Protein AF-A0A7S4RJ26-F1 (afdb_monomer)

Structure (mmCIF, N/CA/C/O backbone):
data_AF-A0A7S4RJ26-F1
#
_entry.id   AF-A0A7S4RJ26-F1
#
loop_
_atom_site.group_PDB
_atom_site.id
_atom_site.type_symbol
_atom_site.label_atom_id
_atom_site.label_alt_id
_atom_site.label_comp_id
_atom_site.label_asym_id
_atom_site.label_entity_id
_atom_site.label_seq_id
_atom_site.pdbx_PDB_ins_code
_atom_site.Cartn_x
_atom_site.Cartn_y
_atom_site.Cartn_z
_atom_site.occupancy
_atom_site.B_iso_or_equiv
_atom_site.auth_seq_id
_atom_site.auth_comp_id
_atom_site.auth_asym_id
_atom_site.auth_atom_id
_atom_site.pdbx_PDB_model_num
ATOM 1 N N . LEU A 1 1 ? 19.416 -2.952 -48.187 1.00 35.81 1 LEU A N 1
ATOM 2 C CA . LEU A 1 1 ? 20.119 -1.923 -48.985 1.00 35.81 1 LEU A CA 1
ATOM 3 C C . LEU A 1 1 ? 19.077 -0.974 -49.555 1.00 35.81 1 LEU A C 1
ATOM 5 O O . LEU A 1 1 ? 18.119 -1.456 -50.139 1.00 35.81 1 LEU A O 1
ATOM 9 N N . LYS A 1 2 ? 19.322 0.327 -49.362 1.00 27.94 2 LYS A N 1
ATOM 10 C CA . LYS A 1 2 ? 18.548 1.515 -49.763 1.00 27.94 2 LYS A CA 1
ATOM 11 C C . LYS A 1 2 ? 17.318 1.871 -48.918 1.00 27.94 2 LYS A C 1
ATOM 13 O O . LYS A 1 2 ? 16.256 1.268 -48.996 1.00 27.94 2 LYS A O 1
ATOM 18 N N . ALA A 1 3 ? 17.581 2.874 -48.086 1.00 28.52 3 ALA A N 1
ATOM 19 C CA . ALA A 1 3 ? 16.645 3.778 -47.452 1.00 28.52 3 ALA A CA 1
ATOM 20 C C . ALA A 1 3 ? 16.003 4.696 -48.496 1.00 28.52 3 ALA A C 1
ATOM 22 O O . ALA A 1 3 ? 16.662 5.005 -49.484 1.00 28.52 3 ALA A O 1
ATOM 23 N N . ASP A 1 4 ? 14.802 5.194 -48.200 1.00 36.34 4 ASP A N 1
ATOM 24 C CA . ASP A 1 4 ? 14.424 6.540 -48.608 1.00 36.34 4 ASP A CA 1
ATOM 25 C C . ASP A 1 4 ? 13.551 7.238 -47.555 1.00 36.34 4 ASP A C 1
ATOM 27 O O . ASP A 1 4 ? 12.575 6.720 -47.013 1.00 36.34 4 ASP A O 1
ATOM 31 N N . SER A 1 5 ? 14.037 8.435 -47.268 1.00 32.22 5 SER A N 1
ATOM 32 C CA . SER A 1 5 ? 13.583 9.582 -46.497 1.00 32.22 5 SER A CA 1
ATOM 33 C C . SER A 1 5 ? 12.086 9.905 -46.583 1.00 32.22 5 SER A C 1
ATOM 35 O O . SER A 1 5 ? 11.538 10.014 -47.674 1.00 32.22 5 SER A O 1
ATOM 37 N N . PHE A 1 6 ? 11.467 10.250 -45.447 1.00 31.98 6 PHE A N 1
ATOM 38 C CA . PHE A 1 6 ? 10.261 11.085 -45.426 1.00 31.98 6 PHE A CA 1
ATOM 39 C C . PHE A 1 6 ? 10.480 12.312 -44.537 1.00 31.98 6 PHE A C 1
ATOM 41 O O . PHE A 1 6 ? 10.799 12.209 -43.353 1.00 31.98 6 PHE A O 1
ATOM 48 N N . HIS A 1 7 ? 10.360 13.480 -45.167 1.00 36.06 7 HIS A N 1
ATOM 49 C CA . HIS A 1 7 ? 10.390 14.806 -44.563 1.00 36.06 7 HIS A CA 1
ATOM 50 C C . HIS A 1 7 ? 9.075 15.137 -43.852 1.00 36.06 7 HIS A C 1
ATOM 52 O O . HIS A 1 7 ? 8.006 14.637 -44.200 1.00 36.06 7 HIS A O 1
ATOM 58 N N . GLY A 1 8 ? 9.188 16.012 -42.851 1.00 34.00 8 GLY A N 1
ATOM 59 C CA . GLY A 1 8 ? 8.082 16.498 -42.044 1.00 34.00 8 GLY A CA 1
ATOM 60 C C . GLY A 1 8 ? 7.091 17.368 -42.817 1.00 34.00 8 GLY A C 1
ATOM 61 O O . GLY A 1 8 ? 7.463 18.215 -43.625 1.00 34.00 8 GLY A O 1
ATOM 62 N N . GLY A 1 9 ? 5.818 17.183 -42.484 1.00 35.88 9 GLY A N 1
ATOM 63 C CA . GLY A 1 9 ? 4.720 18.084 -42.805 1.00 35.88 9 GLY A CA 1
ATOM 64 C C . GLY A 1 9 ? 3.883 18.291 -41.547 1.00 35.88 9 GLY A C 1
ATOM 65 O O . GLY A 1 9 ? 3.549 17.332 -40.852 1.00 35.88 9 GLY A O 1
ATOM 66 N N . GLN A 1 10 ? 3.598 19.549 -41.213 1.00 36.69 10 GLN A N 1
ATOM 67 C CA . GLN A 1 10 ? 2.748 19.909 -40.081 1.00 36.69 10 GLN A CA 1
ATOM 68 C C . GLN A 1 10 ? 1.295 19.451 -40.301 1.00 36.69 10 GLN A C 1
ATOM 70 O O . GLN A 1 10 ? 0.804 19.521 -41.428 1.00 36.69 10 GLN A O 1
ATOM 75 N N . PRO A 1 11 ? 0.560 19.046 -39.249 1.00 43.53 11 PRO A N 1
ATOM 76 C CA . PRO A 1 11 ? -0.849 18.712 -39.389 1.00 43.53 11 PRO A CA 1
ATOM 77 C C . PRO A 1 11 ? -1.718 19.977 -39.450 1.00 43.53 11 PRO A C 1
ATOM 79 O O . PRO A 1 11 ? -1.875 20.710 -38.471 1.00 43.53 11 PRO A O 1
ATOM 82 N N . VAL A 1 12 ? -2.329 20.192 -40.614 1.00 45.25 12 VAL A N 1
ATOM 83 C CA . VAL A 1 12 ? -3.456 21.107 -40.827 1.00 45.25 12 VAL A CA 1
ATOM 84 C C . VAL A 1 12 ? -4.690 20.534 -40.117 1.00 45.25 12 VAL A C 1
ATOM 86 O O . VAL A 1 12 ? -5.038 19.368 -40.294 1.00 45.25 12 VAL A O 1
ATOM 89 N N . ARG A 1 13 ? -5.357 21.346 -39.290 1.00 42.31 13 ARG A N 1
ATOM 90 C CA . ARG A 1 13 ? -6.625 20.995 -38.627 1.00 42.31 13 ARG A CA 1
ATOM 91 C C . ARG A 1 13 ? -7.764 20.922 -39.655 1.00 42.31 13 ARG A C 1
ATOM 93 O O . ARG A 1 13 ? -7.981 21.927 -40.331 1.00 42.31 13 ARG A O 1
ATOM 100 N N . PRO A 1 14 ? -8.563 19.842 -39.725 1.00 42.84 14 PRO A N 1
ATOM 101 C CA . PRO A 1 14 ? -9.819 19.882 -40.452 1.00 42.84 14 PRO A CA 1
ATOM 102 C C . PRO A 1 14 ? -10.956 20.431 -39.582 1.00 42.84 14 PRO A C 1
ATOM 104 O O . PRO A 1 14 ? -11.063 20.162 -38.383 1.00 42.84 14 PRO A O 1
ATOM 107 N N . ALA A 1 15 ? -11.790 21.231 -40.238 1.00 34.91 15 ALA A N 1
ATOM 108 C CA . ALA A 1 15 ? -12.970 21.892 -39.717 1.00 34.91 15 ALA A CA 1
ATOM 109 C C . ALA A 1 15 ? -14.060 20.903 -39.264 1.00 34.91 15 ALA A C 1
ATOM 111 O O . ALA A 1 15 ? -14.337 19.899 -39.918 1.00 34.91 15 ALA A O 1
ATOM 112 N N . CYS A 1 16 ? -14.720 21.244 -38.155 1.00 32.06 16 CYS A N 1
ATOM 113 C CA . CYS A 1 16 ? -15.968 20.627 -37.718 1.00 32.06 16 CYS A CA 1
ATOM 114 C C . CYS A 1 16 ? -17.076 20.926 -38.736 1.00 32.06 16 CYS A C 1
ATOM 116 O O . CYS A 1 16 ? -17.522 22.065 -38.850 1.00 32.06 16 CYS A O 1
ATOM 118 N N . THR A 1 17 ? -17.553 19.897 -39.432 1.00 36.09 17 THR A N 1
ATOM 119 C CA . THR A 1 17 ? -18.838 19.918 -40.136 1.00 36.09 17 THR A CA 1
ATOM 120 C C . THR A 1 17 ? -19.821 19.056 -39.352 1.00 36.09 17 THR A C 1
ATOM 122 O O . THR A 1 17 ? -19.640 17.856 -39.168 1.00 36.09 17 THR A O 1
ATOM 125 N N . SER A 1 18 ? -20.851 19.705 -38.812 1.00 36.88 18 SER A N 1
ATOM 126 C CA . SER A 1 18 ? -21.967 19.061 -38.129 1.00 36.88 18 SER A CA 1
ATOM 127 C C . SER A 1 18 ? -22.914 18.454 -39.164 1.00 36.88 18 SER A C 1
ATOM 129 O O . SER A 1 18 ? -23.603 19.187 -39.874 1.00 36.88 18 SER A O 1
ATOM 131 N N . VAL A 1 19 ? -22.984 17.127 -39.220 1.00 39.19 19 VAL A N 1
ATOM 132 C CA . VAL A 1 19 ? -24.022 16.397 -39.957 1.00 39.19 19 VAL A CA 1
ATOM 133 C C . VAL A 1 19 ? -25.048 15.882 -38.946 1.00 39.19 19 VAL A C 1
ATOM 135 O O . VAL A 1 19 ? -24.717 15.119 -38.040 1.00 39.19 19 VAL A O 1
ATOM 138 N N . ARG A 1 20 ? -26.299 16.335 -39.080 1.00 44.03 20 ARG A N 1
ATOM 139 C CA . ARG A 1 20 ? -27.473 15.754 -38.409 1.00 44.03 20 ARG A CA 1
ATOM 140 C C . ARG A 1 20 ? -27.850 14.436 -39.097 1.00 44.03 20 ARG A C 1
ATOM 142 O O . ARG A 1 20 ? -27.925 14.443 -40.324 1.00 44.03 20 ARG A O 1
ATOM 149 N N . PRO A 1 21 ? -28.228 13.378 -38.363 1.00 45.16 21 PRO A N 1
ATOM 150 C CA . PRO A 1 21 ? -29.029 12.306 -38.928 1.00 45.16 21 PRO A CA 1
ATOM 151 C C . PRO A 1 21 ? -30.507 12.453 -38.542 1.00 45.16 21 PRO A C 1
ATOM 153 O O . PRO A 1 21 ? -30.873 12.587 -37.374 1.00 45.16 21 PRO A O 1
ATOM 156 N N . SER A 1 22 ? -31.343 12.430 -39.573 1.00 36.12 22 SER A N 1
ATOM 157 C CA . SER A 1 22 ? -32.781 12.183 -39.562 1.00 36.12 22 SER A CA 1
ATOM 158 C C . SER A 1 22 ? -33.066 10.682 -39.745 1.00 36.12 22 SER A C 1
ATOM 160 O O . SER A 1 22 ? -32.312 9.988 -40.418 1.00 36.12 22 SER A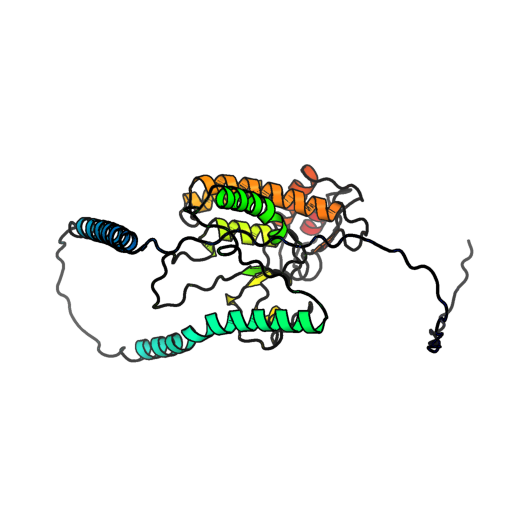 O 1
ATOM 162 N N . GLY A 1 23 ? -34.197 10.212 -39.201 1.00 32.84 23 GLY A N 1
ATOM 163 C CA . GLY A 1 23 ? -34.817 8.907 -39.504 1.00 32.84 23 GLY A CA 1
ATOM 164 C C . GLY A 1 23 ? -34.514 7.824 -38.459 1.00 32.84 23 GLY A C 1
ATOM 165 O O . GLY A 1 23 ? -33.392 7.354 -38.367 1.00 32.84 23 GLY A O 1
ATOM 166 N N . ALA A 1 24 ? -35.405 7.532 -37.507 1.00 36.19 24 ALA A N 1
ATOM 167 C CA . ALA A 1 24 ? -36.653 6.759 -37.622 1.00 36.19 24 ALA A CA 1
ATOM 168 C C . ALA A 1 24 ? -36.427 5.239 -37.757 1.00 36.19 24 ALA A C 1
ATOM 170 O O . ALA A 1 24 ? -35.950 4.766 -38.781 1.00 36.19 24 ALA A O 1
ATOM 171 N N . GLY A 1 25 ? -36.866 4.479 -36.745 1.00 31.48 25 GLY A N 1
ATOM 172 C CA . GLY A 1 25 ? -37.143 3.048 -36.886 1.00 31.48 25 GLY A CA 1
ATOM 173 C C . GLY A 1 25 ? -37.008 2.221 -35.604 1.00 31.48 25 GLY A C 1
ATOM 174 O O . GLY A 1 25 ? -35.965 2.223 -34.969 1.00 31.48 25 GLY A O 1
ATOM 175 N N . ALA A 1 26 ? -38.064 1.458 -35.308 1.00 32.97 26 ALA A N 1
ATOM 176 C CA . ALA A 1 26 ? -38.142 0.314 -34.389 1.00 32.97 26 ALA A CA 1
ATOM 177 C C . ALA A 1 26 ? -38.281 0.584 -32.874 1.00 32.97 26 ALA A C 1
ATOM 179 O O . ALA A 1 26 ? -37.334 0.611 -32.091 1.00 32.97 26 ALA A O 1
ATOM 180 N N . ARG A 1 27 ? -39.554 0.670 -32.465 1.00 32.69 27 ARG A N 1
ATOM 181 C CA . ARG A 1 27 ? -40.053 0.396 -31.113 1.00 32.69 27 ARG A CA 1
ATOM 182 C C . ARG A 1 27 ? -39.910 -1.101 -30.806 1.00 32.69 27 ARG A C 1
ATOM 184 O O . ARG A 1 27 ? -40.465 -1.913 -31.540 1.00 32.69 27 ARG A O 1
ATOM 191 N N . ALA A 1 28 ? -39.272 -1.447 -29.692 1.00 33.88 28 ALA A N 1
ATOM 192 C CA . ALA A 1 28 ? -39.448 -2.733 -29.021 1.00 33.88 28 ALA A CA 1
ATOM 193 C C . ALA A 1 28 ? -40.145 -2.476 -27.680 1.00 33.88 28 ALA A C 1
ATOM 195 O O . ALA A 1 28 ? -39.635 -1.755 -26.822 1.00 33.88 28 ALA A O 1
ATOM 196 N N . ALA A 1 29 ? -41.357 -3.008 -27.552 1.00 32.66 29 ALA A N 1
ATOM 197 C CA . ALA A 1 29 ? -42.161 -2.964 -26.346 1.00 32.66 29 ALA A CA 1
ATOM 198 C C . ALA A 1 29 ? -41.642 -3.998 -25.338 1.00 32.66 29 ALA A C 1
ATOM 200 O O . ALA A 1 29 ? -41.584 -5.184 -25.651 1.00 32.66 29 ALA A O 1
ATOM 201 N N . CYS A 1 30 ? -41.336 -3.560 -24.117 1.00 28.86 30 CYS A N 1
ATOM 202 C CA . CYS A 1 30 ? -41.228 -4.440 -22.957 1.00 28.86 30 CYS A CA 1
ATOM 203 C C . CYS A 1 30 ? -42.424 -4.164 -22.042 1.00 28.86 30 CYS A C 1
ATOM 205 O O . CYS A 1 30 ? -42.501 -3.129 -21.380 1.00 28.86 30 CYS A O 1
ATOM 207 N N . HIS A 1 31 ? -43.377 -5.093 -22.056 1.00 32.31 31 HIS A N 1
ATOM 208 C CA . HIS A 1 31 ? -44.451 -5.215 -21.077 1.00 32.31 31 HIS A CA 1
ATOM 209 C C . HIS A 1 31 ? -43.894 -5.633 -19.708 1.00 32.31 31 HIS A C 1
ATOM 211 O O . HIS A 1 31 ? -42.978 -6.449 -19.645 1.00 32.31 31 HIS A O 1
ATOM 217 N N . GLY A 1 32 ? -44.525 -5.162 -18.623 1.00 29.12 32 GLY A N 1
ATOM 218 C CA . GLY A 1 32 ? -44.522 -5.901 -17.354 1.00 29.12 32 GLY A CA 1
ATOM 219 C C . GLY A 1 32 ? -44.355 -5.102 -16.060 1.00 29.12 32 GLY A C 1
ATOM 220 O O . GLY A 1 32 ? -43.555 -5.496 -15.219 1.00 29.12 32 GLY A O 1
ATOM 221 N N . SER A 1 33 ? -45.114 -4.023 -15.850 1.00 33.53 33 SER A N 1
ATOM 222 C CA . SER A 1 33 ? -45.288 -3.444 -14.508 1.00 33.53 33 SER A CA 1
ATOM 223 C C . SER A 1 33 ? -46.300 -4.277 -13.712 1.00 33.53 33 SER A C 1
ATOM 225 O O . SER A 1 33 ? -47.482 -4.297 -14.051 1.00 33.53 33 SER A O 1
ATOM 227 N N . LEU A 1 34 ? -45.851 -4.956 -12.653 1.00 34.50 34 LEU A N 1
ATOM 228 C CA . LEU A 1 34 ? -46.725 -5.586 -11.655 1.00 34.50 34 LEU A CA 1
ATOM 229 C C . LEU A 1 34 ? -47.087 -4.577 -10.547 1.00 34.50 34 LEU A C 1
ATOM 231 O O . LEU A 1 34 ? -46.202 -3.858 -10.076 1.00 34.50 34 LEU A O 1
ATOM 235 N N . PRO A 1 35 ? -48.351 -4.523 -10.086 1.00 37.84 35 PRO A N 1
ATOM 236 C CA . PRO A 1 35 ? -48.752 -3.651 -8.989 1.00 37.84 35 PRO A CA 1
ATOM 237 C C . PRO A 1 35 ? -48.351 -4.236 -7.625 1.00 37.84 35 PRO A C 1
ATOM 239 O O . PRO A 1 35 ? -48.611 -5.400 -7.315 1.00 37.84 35 PRO A O 1
ATOM 242 N N . LEU A 1 36 ? -47.744 -3.396 -6.784 1.00 36.56 36 LEU A N 1
ATOM 243 C CA . LEU A 1 36 ? -47.447 -3.695 -5.384 1.00 36.56 36 LEU A CA 1
ATOM 244 C C . LEU A 1 36 ? -48.751 -3.788 -4.575 1.00 36.56 36 LEU A C 1
ATOM 246 O O . LEU A 1 36 ? -49.512 -2.826 -4.490 1.00 36.56 36 LEU A O 1
ATOM 250 N N . ARG A 1 37 ? -48.992 -4.948 -3.953 1.00 39.94 37 ARG A N 1
ATOM 251 C CA . ARG A 1 37 ? -50.042 -5.135 -2.940 1.00 39.94 37 ARG A CA 1
ATOM 252 C C . ARG A 1 37 ? -49.646 -4.453 -1.618 1.00 39.94 37 ARG A C 1
ATOM 254 O O . ARG A 1 37 ? -48.487 -4.567 -1.217 1.00 39.94 37 ARG A O 1
ATOM 261 N N . PRO A 1 38 ? -50.584 -3.820 -0.893 1.00 37.19 38 PRO A N 1
ATOM 262 C CA . PRO A 1 38 ? -50.330 -3.321 0.453 1.00 37.19 38 PRO A CA 1
ATOM 263 C C . PRO A 1 38 ? -50.321 -4.485 1.457 1.00 37.19 38 PRO A C 1
ATOM 265 O O . PRO A 1 38 ? -51.275 -5.257 1.542 1.00 37.19 38 PRO A O 1
ATOM 268 N N . GLY A 1 39 ? -49.220 -4.631 2.199 1.00 45.09 39 GLY A N 1
ATOM 269 C CA . GLY A 1 39 ? -49.094 -5.587 3.304 1.00 45.09 39 GLY A CA 1
ATOM 270 C C . GLY A 1 39 ? -49.738 -5.077 4.605 1.00 45.09 39 GLY A C 1
ATOM 271 O O . GLY A 1 39 ? -49.892 -3.864 4.774 1.00 45.09 39 GLY A O 1
ATOM 272 N N . PRO A 1 40 ? -50.113 -5.979 5.532 1.00 40.94 40 PRO A N 1
ATOM 273 C CA . PRO A 1 40 ? -50.907 -5.651 6.710 1.00 40.94 40 PRO A CA 1
ATOM 274 C C . PRO A 1 40 ? -50.081 -4.974 7.815 1.00 40.94 40 PRO A C 1
ATOM 276 O O . PRO A 1 40 ? -48.858 -5.102 7.895 1.00 40.94 40 PRO A O 1
ATOM 279 N N . GLY A 1 41 ? -50.791 -4.217 8.653 1.00 38.19 41 GLY A N 1
ATOM 280 C CA . GLY A 1 41 ? -50.263 -3.276 9.637 1.00 38.19 41 GLY A CA 1
ATOM 281 C C . GLY A 1 41 ? -49.303 -3.840 10.690 1.00 38.19 41 GLY A C 1
ATOM 282 O O . GLY A 1 41 ? -49.362 -4.996 11.103 1.00 38.19 41 GLY A O 1
ATOM 283 N N . ARG A 1 42 ? -48.423 -2.953 11.168 1.00 41.47 42 ARG A N 1
ATOM 284 C CA . ARG A 1 42 ? -47.536 -3.184 12.316 1.00 41.47 42 ARG A CA 1
ATOM 285 C C . ARG A 1 42 ? -48.313 -3.069 13.637 1.00 41.47 42 ARG A C 1
ATOM 287 O O . ARG A 1 42 ? -49.016 -2.072 13.814 1.00 41.47 42 ARG A O 1
ATOM 294 N N . PRO A 1 43 ? -48.105 -3.973 14.610 1.00 42.88 43 PRO A N 1
ATOM 295 C CA . PRO A 1 43 ? -48.559 -3.750 15.973 1.00 42.88 43 PRO A CA 1
ATOM 296 C C . PRO A 1 43 ? -47.700 -2.685 16.669 1.00 42.88 43 PRO A C 1
ATOM 298 O O . PRO A 1 43 ? -46.473 -2.643 16.537 1.00 42.88 43 PRO A O 1
ATOM 301 N N . ARG A 1 44 ? -48.376 -1.808 17.415 1.00 45.91 44 ARG A N 1
ATOM 302 C CA . ARG A 1 44 ? -47.779 -0.826 18.325 1.00 45.91 44 ARG A CA 1
ATOM 303 C C . ARG A 1 44 ? -47.283 -1.515 19.602 1.00 45.91 44 ARG A C 1
ATOM 305 O O . ARG A 1 44 ? -47.977 -2.359 20.149 1.00 45.91 44 ARG A O 1
ATOM 312 N N . GLY A 1 45 ? -46.149 -1.030 20.113 1.00 45.19 45 GLY A N 1
ATOM 313 C CA . GLY A 1 45 ? -45.861 -0.966 21.549 1.00 45.19 45 GLY A CA 1
ATOM 314 C C . GLY A 1 45 ? -45.220 -2.195 22.195 1.00 45.19 45 GLY A C 1
ATOM 315 O O . GLY A 1 45 ? -45.917 -3.048 22.723 1.00 45.19 45 GLY A O 1
ATOM 316 N N . VAL A 1 46 ? -43.885 -2.202 22.295 1.00 41.00 46 VAL A N 1
ATOM 317 C CA . VAL A 1 46 ? -43.198 -2.829 23.438 1.00 41.00 46 VAL A CA 1
ATOM 318 C C . VAL A 1 46 ? -42.095 -1.881 23.904 1.00 41.00 46 VAL A C 1
ATOM 320 O O . VAL A 1 46 ? -41.149 -1.586 23.169 1.00 41.00 46 VAL A O 1
ATOM 323 N N . ASP A 1 47 ? -42.264 -1.365 25.116 1.00 45.94 47 ASP A N 1
ATOM 324 C CA . ASP A 1 47 ? -41.387 -0.398 25.767 1.00 45.94 47 ASP A CA 1
ATOM 325 C C . ASP A 1 47 ? -40.024 -1.039 26.107 1.00 45.94 47 ASP A C 1
ATOM 327 O O . ASP A 1 47 ? -39.931 -2.022 26.841 1.00 45.94 47 ASP A O 1
ATOM 331 N N . ARG A 1 48 ? -38.935 -0.508 25.533 1.00 48.47 48 ARG A N 1
ATOM 332 C CA . ARG A 1 48 ? -37.561 -1.048 25.641 1.00 48.47 48 ARG A CA 1
ATOM 333 C C . ARG A 1 48 ? -36.731 -0.366 26.739 1.00 48.47 48 ARG A C 1
ATOM 335 O O . ARG A 1 48 ? -35.517 -0.210 26.593 1.00 48.47 48 ARG A O 1
ATOM 342 N N . ARG A 1 49 ? -37.350 0.062 27.842 1.00 47.59 49 ARG A N 1
ATOM 343 C CA . ARG A 1 49 ? -36.658 0.814 28.908 1.00 47.59 49 ARG A CA 1
ATOM 344 C C . ARG A 1 49 ? -35.871 0.016 29.972 1.00 47.59 49 ARG A C 1
ATOM 346 O O . ARG A 1 49 ? -34.940 0.621 30.505 1.00 47.59 49 ARG A O 1
ATOM 353 N N . PRO A 1 50 ? -36.055 -1.294 30.258 1.00 42.28 50 PRO A N 1
ATOM 354 C CA . PRO A 1 50 ? -35.308 -1.905 31.368 1.00 42.28 50 PRO A CA 1
ATOM 355 C C . PRO A 1 50 ? -33.872 -2.357 31.025 1.00 42.28 50 PRO A C 1
ATOM 357 O O . PRO A 1 50 ? -33.042 -2.493 31.921 1.00 42.28 50 PRO A O 1
ATOM 360 N N . ARG A 1 51 ? -33.504 -2.533 29.744 1.00 50.03 51 ARG A N 1
ATOM 361 C CA . ARG A 1 51 ? -32.189 -3.118 29.385 1.00 50.03 51 ARG A CA 1
ATOM 362 C C . ARG A 1 51 ? -30.997 -2.153 29.443 1.00 50.03 51 ARG A C 1
ATOM 364 O O . ARG A 1 51 ? -29.863 -2.605 29.558 1.00 50.03 51 ARG A O 1
ATOM 371 N N . ARG A 1 52 ? -31.218 -0.832 29.422 1.00 48.12 52 ARG A N 1
ATOM 372 C CA . ARG A 1 52 ? -30.121 0.157 29.522 1.00 48.12 52 ARG A CA 1
ATOM 373 C C . ARG A 1 52 ? -29.596 0.353 30.948 1.00 48.12 52 ARG A C 1
ATOM 375 O O . ARG A 1 52 ? -28.460 0.786 31.109 1.00 48.12 52 ARG A O 1
ATOM 382 N N . VAL A 1 53 ? -30.386 0.023 31.970 1.00 52.69 53 VAL A N 1
ATOM 383 C CA . VAL A 1 53 ? -2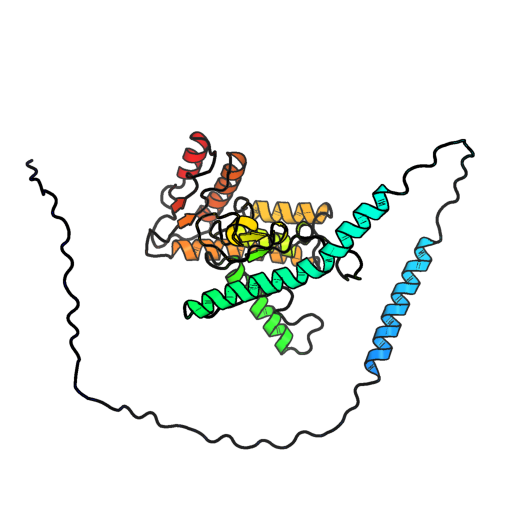9.973 0.173 33.377 1.00 52.69 53 VAL A CA 1
ATOM 384 C C . VAL A 1 53 ? -29.071 -0.987 33.817 1.00 52.69 53 VAL A C 1
ATOM 386 O O . VAL A 1 53 ? -28.108 -0.761 34.546 1.00 52.69 53 VAL A O 1
ATOM 389 N N . ALA A 1 54 ? -29.311 -2.201 33.308 1.00 46.22 54 ALA A N 1
ATOM 390 C CA . ALA A 1 54 ? -28.507 -3.386 33.623 1.00 46.22 54 ALA A CA 1
ATOM 391 C C . ALA A 1 54 ? -27.062 -3.278 33.095 1.00 46.22 54 ALA A C 1
ATOM 393 O O . ALA A 1 54 ? -26.117 -3.407 33.869 1.00 46.22 54 ALA A O 1
ATOM 394 N N . ALA A 1 55 ? -26.882 -2.903 31.822 1.00 47.56 55 ALA A N 1
ATOM 395 C CA . ALA A 1 55 ? -25.551 -2.761 31.216 1.00 47.56 55 ALA A CA 1
ATOM 396 C C . ALA A 1 55 ? -24.692 -1.661 31.878 1.00 47.56 55 ALA A C 1
ATOM 398 O O . ALA A 1 55 ? -23.466 -1.746 31.917 1.00 47.56 55 ALA A O 1
ATOM 399 N N . ARG A 1 56 ? -25.328 -0.622 32.441 1.00 52.28 56 ARG A N 1
ATOM 400 C CA . ARG A 1 56 ? -24.622 0.461 33.143 1.00 52.28 56 ARG A CA 1
ATOM 401 C C . ARG A 1 56 ? -24.139 0.038 34.536 1.00 52.28 56 ARG A C 1
ATOM 403 O O . ARG A 1 56 ? -23.121 0.551 34.991 1.00 52.28 56 ARG A O 1
ATOM 410 N N . ARG A 1 57 ? -24.836 -0.902 35.190 1.00 51.81 57 ARG A N 1
ATOM 411 C CA . ARG A 1 57 ? -24.437 -1.467 36.491 1.00 51.81 57 ARG A CA 1
ATOM 412 C C . ARG A 1 57 ? -23.273 -2.454 36.361 1.00 51.81 57 ARG A C 1
ATOM 414 O O . ARG A 1 57 ? -22.358 -2.397 37.175 1.00 51.81 57 ARG A O 1
ATOM 421 N N . GLU A 1 58 ? -23.248 -3.269 35.308 1.00 44.38 58 GLU A N 1
ATOM 422 C CA . GLU A 1 58 ? -22.122 -4.174 35.014 1.00 44.38 58 GLU A CA 1
ATOM 423 C C . GLU A 1 58 ? -20.822 -3.405 34.727 1.00 44.38 58 GLU A C 1
ATOM 425 O O . GLU A 1 58 ? -19.776 -3.697 35.306 1.00 44.38 58 GLU A O 1
ATOM 430 N N . ALA A 1 59 ? -20.892 -2.339 33.922 1.00 43.88 59 ALA A N 1
ATOM 431 C CA . ALA A 1 59 ? -19.727 -1.503 33.623 1.00 43.88 59 ALA A CA 1
ATOM 432 C C . ALA A 1 59 ? -19.164 -0.778 34.866 1.00 43.88 59 ALA A C 1
ATOM 434 O O . ALA A 1 59 ? -17.952 -0.598 34.991 1.00 43.88 59 ALA A O 1
ATOM 435 N N . GLN A 1 60 ? -20.025 -0.385 35.812 1.00 54.53 60 GLN A N 1
ATOM 436 C CA . GLN A 1 60 ? -19.598 0.238 37.071 1.00 54.53 60 GLN A CA 1
ATOM 437 C C . GLN A 1 60 ? -18.968 -0.769 38.048 1.00 54.53 60 GLN A C 1
ATOM 439 O O . GLN A 1 60 ? -18.036 -0.403 38.764 1.00 54.53 60 GLN A O 1
ATOM 444 N N . ALA A 1 61 ? -19.407 -2.032 38.043 1.00 44.75 61 ALA A N 1
ATOM 445 C CA . ALA A 1 61 ? -18.830 -3.085 38.881 1.00 44.75 61 ALA A CA 1
ATOM 446 C C . ALA A 1 61 ? -17.385 -3.433 38.470 1.00 44.75 61 ALA A C 1
ATOM 448 O O . ALA A 1 61 ? -16.502 -3.515 39.326 1.00 44.75 61 ALA A O 1
ATOM 449 N N . HIS A 1 62 ? -17.102 -3.528 37.166 1.00 46.25 62 HIS A N 1
ATOM 450 C CA . HIS A 1 62 ? -15.740 -3.776 36.672 1.00 46.25 62 HIS A CA 1
ATOM 451 C C . HIS A 1 62 ? -14.775 -2.609 36.950 1.00 46.25 62 HIS A C 1
ATOM 453 O O . HIS A 1 62 ? -13.609 -2.831 37.279 1.00 46.25 62 HIS A O 1
ATOM 459 N N . ALA A 1 63 ? -15.259 -1.362 36.908 1.00 43.38 63 ALA A N 1
ATOM 460 C CA . ALA A 1 63 ? -14.453 -0.184 37.239 1.00 43.38 63 ALA A CA 1
ATOM 461 C C . ALA A 1 63 ? -14.123 -0.064 38.744 1.00 43.38 63 ALA A C 1
ATOM 463 O O . ALA A 1 63 ? -13.130 0.571 39.107 1.00 43.38 63 ALA A O 1
ATOM 464 N N . ALA A 1 64 ? -14.940 -0.657 39.622 1.00 43.59 64 ALA A N 1
ATOM 465 C CA . ALA A 1 64 ? -14.697 -0.692 41.064 1.00 43.59 64 ALA A CA 1
ATOM 466 C C . ALA A 1 64 ? -13.687 -1.785 41.462 1.00 43.59 64 ALA A C 1
ATOM 468 O O . ALA A 1 64 ? -12.845 -1.546 42.329 1.00 43.59 64 ALA A O 1
ATOM 469 N N . ALA A 1 65 ? -13.713 -2.942 40.791 1.00 44.88 65 ALA A N 1
ATOM 470 C CA . ALA A 1 65 ? -12.764 -4.033 41.029 1.00 44.88 65 ALA A CA 1
ATOM 471 C C . ALA A 1 65 ? -11.313 -3.623 40.703 1.00 44.88 65 ALA A C 1
ATOM 473 O O . ALA A 1 65 ? -10.416 -3.833 41.516 1.00 44.88 65 ALA A O 1
ATOM 474 N N . GLY A 1 66 ? -11.094 -2.907 39.593 1.00 41.97 66 GLY A N 1
ATOM 475 C CA . GLY A 1 66 ? -9.756 -2.449 39.187 1.00 41.97 66 GLY A CA 1
ATOM 476 C C . GLY A 1 66 ? -9.112 -1.389 40.097 1.00 41.97 66 GLY A C 1
ATOM 477 O O . GLY A 1 66 ? -7.909 -1.149 39.999 1.00 41.97 66 GLY A O 1
ATOM 478 N N . ARG A 1 67 ? -9.871 -0.745 41.000 1.00 47.00 67 ARG A N 1
ATOM 479 C CA . ARG A 1 67 ? -9.309 0.218 41.971 1.00 47.00 67 ARG A CA 1
ATOM 480 C C . ARG A 1 67 ? -8.816 -0.434 43.258 1.00 47.00 67 ARG A C 1
ATOM 482 O O . ARG A 1 67 ? -7.989 0.170 43.935 1.00 47.00 67 ARG A O 1
ATOM 489 N N . ARG A 1 68 ? -9.280 -1.643 43.600 1.00 44.22 68 ARG A N 1
ATOM 490 C CA . ARG A 1 68 ? -8.836 -2.338 44.821 1.00 44.22 68 ARG A CA 1
ATOM 491 C C . ARG A 1 68 ? -7.464 -3.000 44.673 1.00 44.22 68 ARG A C 1
ATOM 493 O O . ARG A 1 68 ? -6.753 -3.093 45.664 1.00 44.22 68 ARG A O 1
ATOM 500 N N . GLU A 1 69 ? -7.038 -3.343 43.460 1.00 44.69 69 GLU A N 1
ATOM 501 C CA . GLU A 1 69 ? -5.714 -3.949 43.228 1.00 44.69 69 GLU A CA 1
ATOM 502 C C . GLU A 1 69 ? -4.546 -2.945 43.222 1.00 44.69 69 GLU A C 1
ATOM 504 O O . GLU A 1 69 ? -3.394 -3.349 43.320 1.00 44.69 69 GLU A O 1
ATOM 509 N N . ARG A 1 70 ? -4.802 -1.628 43.175 1.00 46.91 70 ARG A N 1
ATOM 510 C CA . ARG A 1 70 ? -3.738 -0.598 43.170 1.00 46.91 70 ARG A CA 1
ATOM 511 C C . ARG A 1 70 ? -3.428 0.025 44.536 1.00 46.91 70 ARG A C 1
ATOM 513 O O . ARG A 1 70 ? -2.626 0.951 44.599 1.00 46.91 70 ARG A O 1
ATOM 520 N N . ALA A 1 71 ? -4.039 -0.458 45.619 1.00 44.31 71 ALA A N 1
ATOM 521 C CA . ALA A 1 71 ? -3.861 0.107 46.962 1.00 44.31 71 ALA A CA 1
ATOM 522 C C . ALA A 1 71 ? -2.870 -0.663 47.863 1.00 44.31 71 ALA A C 1
ATOM 524 O O . ALA A 1 71 ? -2.674 -0.276 49.011 1.00 44.31 71 ALA A O 1
ATOM 525 N N . GLY A 1 72 ? -2.231 -1.731 47.372 1.00 42.59 72 GLY A N 1
ATOM 526 C CA . GLY A 1 72 ? -1.271 -2.527 48.145 1.00 42.59 72 GLY A CA 1
ATOM 527 C C . GLY A 1 72 ? 0.137 -2.446 47.567 1.00 42.59 72 GLY A C 1
ATOM 528 O O . GLY A 1 72 ? 0.511 -3.292 46.765 1.00 42.59 72 GLY A O 1
ATOM 529 N N . GLY A 1 73 ? 0.925 -1.441 47.952 1.00 37.03 73 GLY A N 1
ATOM 530 C CA . GLY A 1 73 ? 2.305 -1.335 47.476 1.00 37.03 73 GLY A CA 1
ATOM 531 C C . GLY A 1 73 ? 3.141 -0.263 48.166 1.00 37.03 73 GLY A C 1
ATOM 532 O O . GLY A 1 73 ? 3.231 0.854 47.675 1.00 37.03 73 GLY A O 1
ATOM 533 N N . GLY A 1 74 ? 3.784 -0.649 49.271 1.00 35.84 74 GLY A N 1
ATOM 534 C CA . GLY A 1 74 ? 5.163 -0.261 49.596 1.00 35.84 74 GLY A CA 1
ATOM 535 C C . GLY A 1 74 ? 5.437 1.178 50.038 1.00 35.84 74 GLY A C 1
ATOM 536 O O . GLY A 1 74 ? 5.752 2.047 49.232 1.00 35.84 74 GLY A O 1
ATOM 537 N N . ALA A 1 75 ? 5.467 1.389 51.355 1.00 42.31 75 ALA A N 1
ATOM 538 C CA . ALA A 1 75 ? 6.105 2.542 51.977 1.00 42.31 75 ALA A CA 1
ATOM 539 C C . ALA A 1 75 ? 7.640 2.441 51.865 1.00 42.31 75 ALA A C 1
ATOM 541 O O . ALA A 1 75 ? 8.243 1.547 52.455 1.00 42.31 75 ALA A O 1
ATOM 542 N N . HIS A 1 76 ? 8.282 3.393 51.180 1.00 39.00 76 HIS A N 1
ATOM 543 C CA . HIS A 1 76 ? 9.726 3.618 51.280 1.00 39.00 76 HIS A CA 1
ATOM 544 C C . HIS A 1 76 ? 10.016 5.062 51.711 1.00 39.00 76 HIS A C 1
ATOM 546 O O . HIS A 1 76 ? 9.722 6.025 51.009 1.00 39.00 76 HIS A O 1
ATOM 552 N N . ARG A 1 77 ? 10.603 5.185 52.908 1.00 44.88 77 ARG A N 1
ATOM 553 C CA . ARG A 1 77 ? 11.214 6.400 53.467 1.00 44.88 77 ARG A CA 1
ATOM 554 C C . ARG A 1 77 ? 12.460 6.803 52.670 1.00 44.88 77 ARG A C 1
ATOM 556 O O . ARG A 1 77 ? 13.307 5.945 52.441 1.00 44.88 77 ARG A O 1
ATOM 563 N N . ARG A 1 78 ? 12.593 8.104 52.387 1.00 40.34 78 ARG A N 1
ATOM 564 C CA . ARG A 1 78 ? 13.802 8.957 52.206 1.00 40.34 78 ARG A CA 1
ATOM 565 C C . ARG A 1 78 ? 13.277 10.290 51.648 1.00 40.34 78 ARG A C 1
ATOM 567 O O . ARG A 1 78 ? 12.348 10.267 50.861 1.00 40.34 78 ARG A O 1
ATOM 574 N N . GLY A 1 79 ? 13.738 11.487 51.960 1.00 35.25 79 GLY A N 1
ATOM 575 C CA . GLY A 1 79 ? 14.757 12.057 52.827 1.00 35.25 79 GLY A CA 1
ATOM 576 C C . GLY A 1 79 ? 14.628 13.571 52.586 1.00 35.25 79 GLY A C 1
ATOM 577 O O . GLY A 1 79 ? 14.353 13.987 51.462 1.00 35.25 79 GLY A O 1
ATOM 578 N N . ARG A 1 80 ? 14.713 14.390 53.637 1.00 44.47 80 ARG A N 1
ATOM 579 C CA . ARG A 1 80 ? 14.670 15.858 53.533 1.00 44.47 80 ARG A CA 1
ATOM 580 C C . ARG A 1 80 ? 15.931 16.369 52.830 1.00 44.47 80 ARG A C 1
ATOM 582 O O . ARG A 1 80 ? 17.026 15.999 53.240 1.00 44.47 80 ARG A O 1
ATOM 589 N N . GLY A 1 81 ? 15.767 17.272 51.868 1.00 34.53 81 GLY A N 1
ATOM 590 C CA . GLY A 1 81 ? 16.857 18.056 51.291 1.00 34.53 81 GLY A CA 1
ATOM 591 C C . GLY A 1 81 ? 16.339 19.258 50.498 1.00 34.53 81 GLY A C 1
ATOM 592 O O . GLY A 1 81 ? 15.719 19.069 49.461 1.00 34.53 81 GLY A O 1
ATOM 593 N N . GLY A 1 82 ? 16.545 20.446 51.075 1.00 38.66 82 GLY A N 1
ATOM 594 C CA . GLY A 1 82 ? 17.042 21.686 50.455 1.00 38.66 82 GLY A CA 1
ATOM 595 C C . GLY A 1 82 ? 16.528 22.193 49.101 1.00 38.66 82 GLY A C 1
ATOM 596 O O . GLY A 1 82 ? 16.751 21.566 48.076 1.00 38.66 82 GLY A O 1
ATOM 597 N N . ASP A 1 83 ? 16.027 23.431 49.166 1.00 36.81 83 ASP A N 1
ATOM 598 C CA . ASP A 1 83 ? 16.286 24.578 48.280 1.00 36.81 83 ASP A CA 1
ATOM 599 C C . ASP A 1 83 ? 15.750 24.670 46.841 1.00 36.81 83 ASP A C 1
ATOM 601 O O . ASP A 1 83 ? 16.041 23.873 45.957 1.00 36.81 83 ASP A O 1
ATOM 605 N N . GLY A 1 84 ? 15.128 25.832 46.590 1.00 38.88 84 GLY A N 1
ATOM 606 C CA . GLY A 1 84 ? 15.526 26.684 45.469 1.00 38.88 84 GLY A CA 1
ATOM 607 C C . GLY A 1 84 ? 14.598 26.725 44.253 1.00 38.88 84 GLY A C 1
ATOM 608 O O . GLY A 1 84 ? 14.384 25.732 43.572 1.00 38.88 84 GLY A O 1
ATOM 609 N N . GLY A 1 85 ? 14.155 27.938 43.900 1.00 35.41 85 GLY A N 1
ATOM 610 C CA . GLY A 1 85 ? 13.892 28.291 42.499 1.00 35.41 85 GLY A CA 1
ATOM 611 C C . GLY A 1 85 ? 12.427 28.428 42.088 1.00 35.41 85 GLY A C 1
ATOM 612 O O . GLY A 1 85 ? 11.870 27.578 41.399 1.00 35.41 85 GLY A O 1
ATOM 613 N N . GLY A 1 86 ? 11.817 29.567 42.420 1.00 46.84 86 GLY A N 1
ATOM 614 C CA . GLY A 1 86 ? 10.646 30.059 41.701 1.00 46.84 86 GLY A CA 1
ATOM 615 C C . GLY A 1 86 ? 11.062 30.717 40.383 1.00 46.84 86 GLY A C 1
ATOM 616 O O . GLY A 1 86 ? 11.788 31.700 40.428 1.00 46.84 86 GLY A O 1
ATOM 617 N N . ALA A 1 87 ? 10.610 30.177 39.243 1.00 49.53 87 ALA A N 1
ATOM 618 C CA . ALA A 1 87 ? 10.316 30.884 37.980 1.00 49.53 87 ALA A CA 1
ATOM 619 C C . ALA A 1 87 ? 10.160 29.891 36.805 1.00 49.53 87 ALA A C 1
ATOM 621 O O . ALA A 1 87 ? 11.078 29.697 36.015 1.00 49.53 87 ALA A O 1
ATOM 622 N N . SER A 1 88 ? 8.990 29.262 36.639 1.00 45.31 88 SER A N 1
ATOM 623 C CA . SER A 1 88 ? 8.689 28.491 35.407 1.00 45.31 88 SER A CA 1
ATOM 624 C C . SER A 1 88 ? 7.190 28.340 35.088 1.00 45.31 88 SER A C 1
ATOM 626 O O . SER A 1 88 ? 6.786 27.496 34.291 1.00 45.31 88 SER A O 1
ATOM 628 N N . GLY A 1 89 ? 6.326 29.200 35.644 1.00 41.66 89 GLY A N 1
ATOM 629 C CA . GLY A 1 89 ? 4.868 29.125 35.444 1.00 41.66 89 GLY A CA 1
ATOM 630 C C . GLY A 1 89 ? 4.335 29.657 34.099 1.00 41.66 89 GLY A C 1
ATOM 631 O O . GLY A 1 89 ? 3.139 29.521 33.827 1.00 41.66 89 GLY A O 1
ATOM 632 N N . GLY A 1 90 ? 5.184 30.277 33.267 1.00 39.66 90 GLY A N 1
ATOM 633 C CA . GLY A 1 90 ? 4.780 30.952 32.022 1.00 39.66 90 GLY A CA 1
ATOM 634 C C . GLY A 1 90 ? 4.739 30.048 30.784 1.00 39.66 90 GLY A C 1
ATOM 635 O O . GLY A 1 90 ? 3.761 30.069 30.035 1.00 39.66 90 GLY A O 1
ATOM 636 N N . ALA A 1 91 ? 5.751 29.194 30.597 1.00 41.47 91 ALA A N 1
ATOM 637 C CA . ALA A 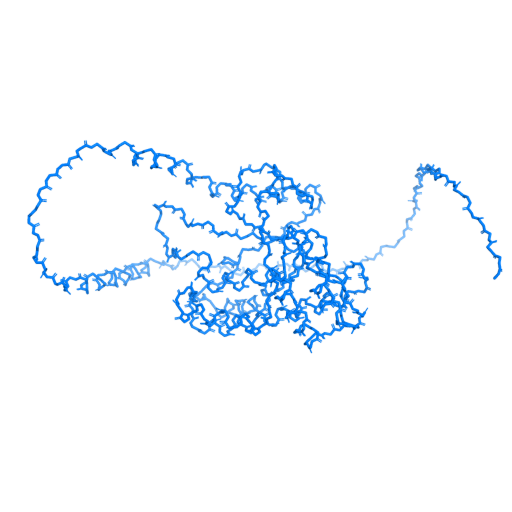1 91 ? 5.892 28.366 29.393 1.00 41.47 91 ALA A CA 1
ATOM 638 C C . ALA A 1 91 ? 4.789 27.297 29.271 1.00 41.47 91 ALA A C 1
ATOM 640 O O . ALA A 1 91 ? 4.287 27.016 28.181 1.00 41.47 91 ALA A O 1
ATOM 641 N N . HIS A 1 92 ? 4.317 26.767 30.404 1.00 42.00 92 HIS A N 1
ATOM 642 C CA . HIS A 1 92 ? 3.293 25.722 30.410 1.00 42.00 92 HIS A CA 1
ATOM 643 C C . HIS A 1 92 ? 1.904 26.225 29.973 1.00 42.00 92 HIS A C 1
ATOM 645 O O . HIS A 1 92 ? 1.118 25.465 29.403 1.00 42.00 92 HIS A O 1
ATOM 651 N N . ARG A 1 93 ? 1.600 27.518 30.182 1.00 42.66 93 ARG A N 1
ATOM 652 C CA . ARG A 1 93 ? 0.315 28.126 29.781 1.00 42.66 93 ARG A CA 1
ATOM 653 C C . ARG A 1 93 ? 0.267 28.488 28.293 1.00 42.66 93 ARG A C 1
ATOM 655 O O . ARG A 1 93 ? -0.823 28.523 27.721 1.00 42.66 93 ARG A O 1
ATOM 662 N N . GLN A 1 94 ? 1.417 28.717 27.658 1.00 44.47 94 GLN A N 1
ATOM 663 C CA . GLN A 1 94 ? 1.505 29.038 26.229 1.00 44.47 94 GLN A CA 1
ATOM 664 C C . GLN A 1 94 ? 1.340 27.785 25.349 1.00 44.47 94 GLN A C 1
ATOM 666 O O . GLN A 1 94 ? 0.559 27.826 24.396 1.00 44.47 94 GLN A O 1
ATOM 671 N N . CYS A 1 95 ? 1.923 26.639 25.735 1.00 40.06 95 CYS A N 1
ATOM 672 C CA . CYS A 1 95 ? 1.650 25.348 25.078 1.00 40.06 95 CYS A CA 1
ATOM 673 C C . CYS A 1 95 ? 0.172 24.937 25.192 1.00 40.06 95 CYS A C 1
ATOM 675 O O . CYS A 1 95 ? -0.446 24.559 24.200 1.00 40.06 95 CYS A O 1
ATOM 677 N N . ALA A 1 96 ? -0.451 25.095 26.364 1.00 39.31 96 ALA A N 1
ATOM 678 C CA . ALA A 1 96 ? -1.857 24.726 26.551 1.00 39.31 96 ALA A CA 1
ATOM 679 C C . ALA A 1 96 ? -2.829 25.547 25.671 1.00 39.31 96 ALA A C 1
ATOM 681 O O . ALA A 1 96 ? -3.824 25.013 25.176 1.00 39.31 96 ALA A O 1
ATOM 682 N N . ARG A 1 97 ? -2.534 26.834 25.421 1.00 41.72 97 ARG A N 1
ATOM 683 C CA . ARG A 1 97 ? -3.355 27.700 24.550 1.00 41.72 97 ARG A CA 1
ATOM 684 C C . ARG A 1 97 ? -3.187 27.390 23.058 1.00 41.72 97 ARG A C 1
ATOM 686 O O . ARG A 1 97 ? -4.180 27.427 22.334 1.00 41.72 97 ARG A O 1
ATOM 693 N N . ALA A 1 98 ? -1.985 27.025 22.604 1.00 41.75 98 ALA A N 1
ATOM 694 C CA . ALA A 1 98 ? -1.758 26.583 21.222 1.00 41.75 98 ALA A CA 1
ATOM 695 C C . ALA A 1 98 ? -2.461 25.242 20.914 1.00 41.75 98 ALA A C 1
ATOM 697 O O . ALA A 1 98 ? -3.020 25.065 19.830 1.00 41.75 98 ALA A O 1
ATOM 698 N N . HIS A 1 99 ? -2.523 24.332 21.893 1.00 39.97 99 HIS A N 1
ATOM 699 C CA . HIS A 1 99 ? -3.180 23.026 21.754 1.00 39.97 99 HIS A CA 1
ATOM 700 C C . HIS A 1 99 ? -4.719 23.116 21.771 1.00 39.97 99 HIS A C 1
ATOM 702 O O . HIS A 1 99 ? -5.389 22.406 21.016 1.00 39.97 99 HIS A O 1
ATOM 708 N N . ALA A 1 100 ? -5.306 24.027 22.557 1.00 41.06 100 ALA A N 1
ATOM 709 C CA . ALA A 1 100 ? -6.760 24.222 22.602 1.00 41.06 100 ALA A CA 1
ATOM 710 C C . ALA A 1 100 ? -7.348 24.738 21.267 1.00 41.06 100 ALA A C 1
ATOM 712 O O . ALA A 1 100 ? -8.465 24.371 20.901 1.00 41.06 100 ALA A O 1
ATOM 713 N N . ALA A 1 101 ? -6.581 25.515 20.492 1.00 43.25 101 ALA A N 1
ATOM 714 C CA . ALA A 1 101 ? -6.985 26.004 19.169 1.00 43.25 101 ALA A CA 1
ATOM 715 C C . ALA A 1 101 ? -6.915 24.934 18.054 1.00 43.25 101 ALA A C 1
ATOM 717 O O . ALA A 1 101 ? -7.497 25.115 16.981 1.00 43.25 101 ALA A O 1
ATOM 718 N N . HIS A 1 102 ? -6.229 23.808 18.289 1.00 45.00 102 HIS A N 1
ATOM 719 C CA . HIS A 1 102 ? -6.019 22.747 17.296 1.00 45.00 102 HIS A CA 1
ATOM 720 C C . HIS A 1 102 ? -7.159 21.705 17.267 1.00 45.00 102 HIS A C 1
ATOM 722 O O . HIS A 1 102 ? -7.400 21.060 16.245 1.00 45.00 102 HIS A O 1
ATOM 728 N N . ARG A 1 103 ? -7.923 21.566 18.361 1.00 43.31 103 ARG A N 1
ATOM 729 C CA . ARG A 1 103 ? -8.928 20.496 18.544 1.00 43.31 103 ARG A CA 1
ATOM 730 C C . ARG A 1 103 ? -10.144 20.558 17.595 1.00 43.31 103 ARG A C 1
ATOM 732 O O . ARG A 1 103 ? -10.520 19.508 17.073 1.00 43.31 103 ARG A O 1
ATOM 739 N N . PRO A 1 104 ? -10.747 21.725 17.283 1.00 46.53 104 PRO A N 1
ATOM 740 C CA . PRO A 1 104 ? -11.852 21.798 16.317 1.00 46.53 104 PRO A CA 1
ATOM 741 C C . PRO A 1 104 ? -11.409 21.630 14.853 1.00 46.53 104 PRO A C 1
ATOM 743 O O . PRO A 1 104 ? -12.256 21.398 13.988 1.00 46.53 104 PRO A O 1
ATOM 746 N N . ARG A 1 105 ? -10.106 21.768 14.560 1.00 52.47 105 ARG A N 1
ATOM 747 C CA . ARG A 1 105 ? -9.563 21.756 13.193 1.00 52.47 105 ARG A CA 1
ATOM 748 C C . ARG A 1 105 ? -9.573 20.353 12.591 1.00 52.47 105 ARG A C 1
ATOM 750 O O . ARG A 1 105 ? -10.275 20.140 11.614 1.00 52.47 105 ARG A O 1
ATOM 757 N N . VAL A 1 106 ? -8.980 19.354 13.250 1.00 53.06 106 VAL A N 1
ATOM 758 C CA . VAL A 1 106 ? -8.820 17.981 12.711 1.00 53.06 106 VAL A CA 1
ATOM 759 C C . VAL A 1 106 ? -10.136 17.361 12.194 1.00 53.06 106 VAL A C 1
ATOM 761 O O . VAL A 1 106 ? -10.189 16.847 11.075 1.00 53.06 106 VAL A O 1
ATOM 764 N N . ARG A 1 107 ? -11.240 17.448 12.958 1.00 53.91 107 ARG A N 1
ATOM 765 C CA . ARG A 1 107 ? -12.549 16.895 12.535 1.00 53.91 107 ARG A CA 1
ATOM 766 C C . ARG A 1 107 ? -13.224 17.714 11.426 1.00 53.91 107 ARG A C 1
ATOM 768 O O . ARG A 1 107 ? -13.904 17.137 10.574 1.00 53.91 107 ARG A O 1
ATOM 775 N N . ARG A 1 108 ? -13.069 19.044 11.435 1.00 60.03 108 ARG A N 1
ATOM 776 C CA . ARG A 1 108 ? -13.607 19.945 10.398 1.00 60.03 108 ARG A CA 1
ATOM 777 C C . ARG A 1 108 ? -12.838 19.784 9.084 1.00 60.03 108 ARG A C 1
ATOM 779 O O . ARG A 1 108 ? -13.441 19.806 8.013 1.00 60.03 108 ARG A O 1
ATOM 786 N N . ASP A 1 109 ? -11.545 19.526 9.193 1.00 63.91 109 ASP A N 1
ATOM 787 C CA . ASP A 1 109 ? -10.584 19.454 8.104 1.00 63.91 109 ASP A CA 1
ATOM 788 C C . ASP A 1 109 ? -10.703 18.152 7.311 1.00 63.91 109 ASP A C 1
ATOM 790 O O . ASP A 1 109 ? -10.819 18.202 6.087 1.00 63.91 109 ASP A O 1
ATOM 794 N N . ALA A 1 110 ? -10.819 16.994 7.975 1.00 63.78 110 ALA A N 1
ATOM 795 C CA . ALA A 1 110 ? -11.042 15.725 7.277 1.00 63.78 110 ALA A CA 1
ATOM 796 C C . ALA A 1 110 ? -12.353 15.758 6.470 1.00 63.78 110 ALA A C 1
ATOM 798 O O . ALA A 1 110 ? -12.374 15.429 5.284 1.00 63.78 110 ALA A O 1
ATOM 799 N N . ARG A 1 111 ? -13.450 16.245 7.073 1.00 68.25 111 ARG A N 1
ATOM 800 C CA . ARG A 1 111 ? -14.735 16.426 6.369 1.00 68.25 111 ARG A CA 1
ATOM 801 C C . ARG A 1 111 ? -14.619 17.382 5.181 1.00 68.25 111 ARG A C 1
ATOM 803 O O . ARG A 1 111 ? -15.257 17.142 4.159 1.00 68.25 111 ARG A O 1
ATOM 810 N N . GLN A 1 112 ? -13.824 18.449 5.291 1.00 70.06 112 GLN A N 1
ATOM 811 C CA . GLN A 1 112 ? -13.579 19.364 4.175 1.00 70.06 112 GLN A CA 1
ATOM 812 C C . GLN A 1 112 ? -12.809 18.699 3.033 1.00 70.06 112 GLN A C 1
ATOM 814 O O . GLN A 1 112 ? -13.218 18.858 1.884 1.00 70.06 112 GLN A O 1
ATOM 819 N N . VAL A 1 113 ? -11.752 17.936 3.329 1.00 68.25 113 VAL A N 1
ATOM 820 C CA . VAL A 1 113 ? -10.988 17.182 2.319 1.00 68.25 113 VAL A CA 1
ATOM 821 C C . VAL A 1 113 ? -11.918 16.243 1.546 1.00 68.25 113 VAL A C 1
ATOM 823 O O . VAL A 1 113 ? -11.964 16.294 0.315 1.00 68.25 113 VAL A O 1
ATOM 826 N N . TRP A 1 114 ? -12.737 15.463 2.259 1.00 69.25 114 TRP A N 1
ATOM 827 C CA . TRP A 1 114 ? -13.708 14.554 1.644 1.00 69.25 114 TRP A CA 1
ATOM 828 C C . TRP A 1 114 ? -14.750 15.284 0.800 1.00 69.25 114 TRP A C 1
ATOM 830 O O . TRP A 1 114 ? -14.971 14.920 -0.355 1.00 69.25 114 TRP A O 1
ATOM 840 N N . ARG A 1 115 ? -15.363 16.345 1.342 1.00 73.94 115 ARG A N 1
ATOM 841 C CA . ARG A 1 115 ? -16.371 17.136 0.624 1.00 73.94 115 ARG A CA 1
ATOM 842 C C . ARG A 1 115 ? -15.805 17.708 -0.673 1.00 73.94 115 ARG A C 1
ATOM 844 O O . ARG A 1 115 ? -16.481 17.679 -1.691 1.00 73.94 115 ARG A O 1
ATOM 851 N N . ARG A 1 116 ? -14.563 18.191 -0.661 1.00 69.75 116 ARG A N 1
ATOM 852 C CA . ARG A 1 116 ? -13.907 18.755 -1.850 1.00 69.75 116 ARG A CA 1
ATOM 853 C C . ARG A 1 116 ? -13.586 17.695 -2.899 1.00 69.75 116 ARG A C 1
ATOM 855 O O . ARG A 1 116 ? -13.812 17.939 -4.080 1.00 69.75 116 ARG A O 1
ATOM 862 N N . HIS A 1 117 ? -13.107 16.520 -2.487 1.00 67.00 117 HIS A N 1
ATOM 863 C CA . HIS A 1 117 ? -12.899 15.408 -3.417 1.00 67.00 117 HIS A CA 1
ATOM 864 C C . HIS A 1 117 ? -14.221 14.972 -4.069 1.00 67.00 117 HIS A C 1
ATOM 866 O O . HIS A 1 117 ? -14.282 14.808 -5.286 1.00 67.00 117 HIS A O 1
ATOM 872 N N . ALA A 1 118 ? -15.287 14.852 -3.270 1.00 68.50 118 ALA A N 1
ATOM 873 C CA . ALA A 1 118 ? -16.629 14.537 -3.750 1.00 68.50 118 ALA A CA 1
ATOM 874 C C . ALA A 1 118 ? -17.158 15.582 -4.745 1.00 68.50 118 ALA A C 1
ATOM 876 O O . ALA A 1 118 ? -17.640 15.207 -5.808 1.00 68.50 118 ALA A O 1
ATOM 877 N N . LEU A 1 119 ? -17.007 16.876 -4.442 1.00 68.62 119 LEU A N 1
ATOM 878 C CA . LEU A 1 119 ? -17.425 17.964 -5.332 1.00 68.62 119 LEU A CA 1
ATOM 879 C C . LEU A 1 119 ? -16.679 17.934 -6.670 1.00 68.62 119 LEU A C 1
ATOM 881 O O . LEU A 1 119 ? -17.312 17.985 -7.714 1.00 68.62 119 LEU A O 1
ATOM 885 N N . ARG A 1 120 ? -15.354 17.762 -6.662 1.00 65.75 120 ARG A N 1
ATOM 886 C CA . ARG A 1 120 ? -14.563 17.737 -7.903 1.00 65.75 120 ARG A CA 1
ATOM 887 C C . ARG A 1 120 ? -14.865 16.525 -8.784 1.00 65.75 120 ARG A C 1
ATOM 889 O O . ARG A 1 120 ? -14.813 16.598 -10.008 1.00 65.75 120 ARG A O 1
ATOM 896 N N . ALA A 1 121 ? -15.121 15.379 -8.167 1.00 62.72 121 ALA A N 1
ATOM 897 C CA . ALA A 1 121 ? -15.559 14.208 -8.906 1.00 62.72 121 ALA A CA 1
ATOM 898 C C . ALA A 1 121 ? -16.964 14.417 -9.484 1.00 62.72 121 ALA A C 1
ATOM 900 O O . ALA A 1 121 ? -17.157 14.124 -10.660 1.00 62.72 121 ALA A O 1
ATOM 901 N N . ALA A 1 122 ? -17.885 15.017 -8.723 1.00 61.94 122 ALA A N 1
ATOM 902 C CA . ALA A 1 122 ? -19.209 15.388 -9.216 1.00 61.94 122 ALA A CA 1
ATOM 903 C C . ALA A 1 122 ? -19.139 16.396 -10.383 1.00 61.94 122 ALA A C 1
ATOM 905 O O . ALA A 1 122 ? -19.844 16.224 -11.372 1.00 61.94 122 ALA A O 1
ATOM 906 N N . GLU A 1 123 ? -18.230 17.379 -10.333 1.00 64.00 123 GLU A N 1
ATOM 907 C CA . GLU A 1 123 ? -17.953 18.333 -11.427 1.00 64.00 123 GLU A CA 1
ATOM 908 C C . GLU A 1 123 ? -17.439 17.652 -12.706 1.00 64.00 123 GLU A C 1
ATOM 910 O O . GLU A 1 123 ? -17.650 18.153 -13.807 1.00 64.00 123 GLU A O 1
ATOM 915 N N . ARG A 1 124 ? -16.787 16.489 -12.586 1.00 64.06 124 ARG A N 1
ATOM 916 C CA . ARG A 1 124 ? -16.346 15.661 -13.722 1.00 64.06 124 ARG A CA 1
ATOM 917 C C . ARG A 1 124 ? -17.373 14.595 -14.129 1.00 64.06 124 ARG A C 1
ATOM 919 O O . ARG A 1 124 ? -16.999 13.644 -14.807 1.00 64.06 124 ARG A O 1
ATOM 926 N N . ALA A 1 125 ? -18.634 14.736 -13.706 1.00 53.97 125 ALA A N 1
ATOM 927 C CA . ALA A 1 125 ? -19.706 13.748 -13.883 1.00 53.97 125 ALA A CA 1
ATOM 928 C C . ALA A 1 125 ? -19.398 12.360 -13.274 1.00 53.97 125 ALA A C 1
ATOM 930 O O . ALA A 1 125 ? -19.934 11.342 -13.706 1.00 53.97 125 ALA A O 1
ATOM 931 N N . GLY A 1 126 ? -18.528 12.302 -12.263 1.00 65.88 126 GLY A N 1
ATOM 932 C CA . GLY A 1 126 ? -18.114 11.073 -11.594 1.00 65.88 126 GLY A CA 1
ATOM 933 C C . GLY A 1 126 ? -18.780 10.879 -10.233 1.00 65.88 126 GLY A C 1
ATOM 934 O O . GLY A 1 126 ? -18.819 11.779 -9.395 1.00 65.88 126 GLY A O 1
ATOM 935 N N . THR A 1 127 ? -19.249 9.664 -9.969 1.00 70.56 127 THR A N 1
ATOM 936 C CA . THR A 1 127 ? -19.632 9.216 -8.624 1.00 70.56 127 THR A CA 1
ATOM 937 C C . THR A 1 127 ? -18.376 8.951 -7.784 1.00 70.56 127 THR A C 1
ATOM 939 O O . THR A 1 127 ? -17.452 8.282 -8.247 1.00 70.56 127 THR A O 1
ATOM 942 N N . VAL A 1 128 ? -18.332 9.431 -6.534 1.00 73.69 128 VAL A N 1
ATOM 943 C CA . VAL A 1 128 ? -17.288 9.041 -5.562 1.00 73.69 128 VAL A CA 1
ATOM 944 C C . VAL A 1 128 ? -17.827 7.971 -4.636 1.00 73.69 128 VAL A C 1
ATOM 946 O O . VAL A 1 128 ? -18.766 8.219 -3.885 1.00 73.69 128 VAL A O 1
ATOM 949 N N . GLY A 1 129 ? -17.186 6.806 -4.648 1.00 81.88 129 GLY A N 1
ATOM 950 C CA . GLY A 1 129 ? -17.328 5.817 -3.586 1.00 81.88 129 GLY A CA 1
ATOM 951 C C . GLY A 1 129 ? -16.364 6.128 -2.444 1.00 81.88 129 GLY A C 1
ATOM 952 O O . GLY A 1 129 ? -15.174 6.334 -2.680 1.00 81.88 129 GLY A O 1
ATOM 953 N N . VAL A 1 130 ? -16.869 6.154 -1.210 1.00 83.62 130 VAL A N 1
ATOM 954 C CA . VAL A 1 130 ? -16.050 6.259 0.004 1.00 83.62 130 VAL A CA 1
ATOM 955 C C . VAL A 1 130 ? -16.282 5.008 0.841 1.00 83.62 130 VAL A C 1
ATOM 957 O O . VAL A 1 130 ? -17.412 4.724 1.229 1.00 83.62 130 VAL A O 1
ATOM 960 N N . MET A 1 131 ? -15.206 4.276 1.125 1.00 85.81 131 MET A N 1
ATOM 961 C CA . MET A 1 131 ? -15.205 3.168 2.076 1.00 85.81 131 MET A CA 1
ATOM 962 C C . MET A 1 131 ? -14.567 3.649 3.381 1.00 85.81 131 MET A C 1
ATOM 964 O O . MET A 1 131 ? -13.462 4.189 3.361 1.00 85.81 131 MET A O 1
ATOM 968 N N . ILE A 1 132 ? -15.258 3.457 4.506 1.00 84.62 132 ILE A N 1
ATOM 969 C CA . ILE A 1 132 ? -14.737 3.740 5.849 1.00 84.62 132 ILE A CA 1
ATOM 970 C C . ILE A 1 132 ? -14.640 2.412 6.587 1.00 84.62 132 ILE A C 1
ATOM 972 O O . ILE A 1 132 ? -15.646 1.937 7.099 1.00 84.62 132 ILE A O 1
ATOM 976 N N . ASP A 1 133 ? -13.444 1.838 6.641 1.00 76.19 133 ASP A N 1
ATOM 977 C CA . ASP A 1 133 ? -13.214 0.463 7.094 1.00 76.19 133 ASP A CA 1
ATOM 978 C C . ASP A 1 133 ? -13.862 0.121 8.455 1.00 76.19 133 ASP A C 1
ATOM 980 O O . ASP A 1 133 ? -14.806 -0.667 8.535 1.00 76.1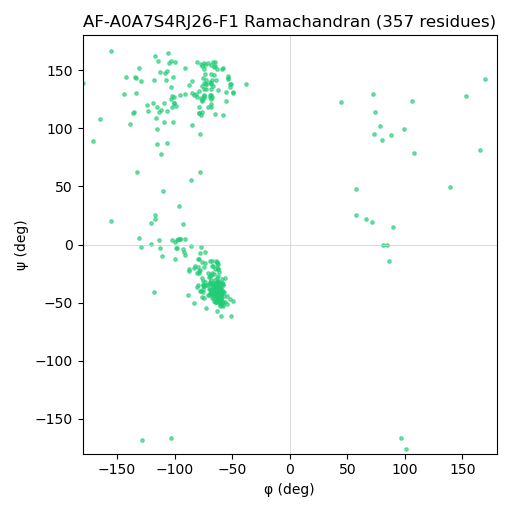9 133 ASP A O 1
ATOM 984 N N . PHE A 1 134 ? -13.464 0.819 9.523 1.00 68.19 134 PHE A N 1
ATOM 985 C CA . PHE A 1 134 ? -13.942 0.539 10.886 1.00 68.19 134 PHE A CA 1
ATOM 986 C C . PHE A 1 134 ? -15.462 0.732 11.093 1.00 68.19 134 PHE A C 1
ATOM 988 O O . PHE A 1 134 ? -16.022 0.235 12.068 1.00 68.19 134 PHE A O 1
ATOM 995 N N . PHE A 1 135 ? -16.158 1.438 10.193 1.00 70.06 135 PHE A N 1
ATOM 996 C CA . PHE A 1 135 ? -17.588 1.750 10.334 1.00 70.06 135 PHE A CA 1
ATOM 997 C C . PHE A 1 135 ? -18.473 1.225 9.203 1.00 70.06 135 PHE A C 1
ATOM 999 O O . PHE A 1 135 ? -19.683 1.445 9.241 1.00 70.06 135 PHE A O 1
ATOM 1006 N N . CYS A 1 136 ? -17.920 0.532 8.206 1.00 78.19 136 CYS A N 1
ATOM 1007 C CA . CYS A 1 136 ? -18.716 0.025 7.090 1.00 78.19 136 CYS A CA 1
ATOM 1008 C C . CYS A 1 136 ? -19.264 -1.391 7.309 1.00 78.19 136 CYS A C 1
ATOM 1010 O O . CYS A 1 136 ? -20.083 -1.839 6.508 1.00 78.19 136 CYS A O 1
ATOM 1012 N N . LEU A 1 137 ? -18.838 -2.095 8.366 1.00 85.50 137 LEU A N 1
ATOM 1013 C CA . LEU A 1 137 ? -19.250 -3.474 8.653 1.00 85.50 137 LEU A CA 1
ATOM 1014 C C . LEU A 1 137 ? -20.104 -3.577 9.925 1.00 85.50 137 LEU A C 1
ATOM 1016 O O . LEU A 1 137 ? -19.849 -2.830 10.877 1.00 85.50 137 LEU A O 1
ATOM 1020 N N . PRO A 1 138 ? -21.055 -4.535 9.994 1.00 89.38 138 PRO A N 1
ATOM 1021 C CA . PRO A 1 138 ? -21.703 -4.898 11.251 1.00 89.38 138 PRO A CA 1
ATOM 1022 C C . PRO A 1 138 ? -20.658 -5.206 12.328 1.00 89.38 138 PRO A C 1
ATOM 1024 O O . PRO A 1 138 ? -19.677 -5.894 12.060 1.00 89.38 138 PRO A O 1
ATOM 1027 N N . GLN A 1 139 ? -20.852 -4.690 13.539 1.00 87.50 139 GLN A N 1
ATOM 1028 C CA . GLN A 1 139 ? -19.915 -4.874 14.650 1.00 87.50 139 GLN A CA 1
ATOM 1029 C C . GLN A 1 139 ? -20.461 -5.889 15.650 1.00 87.50 139 GLN A C 1
ATOM 1031 O O . GLN A 1 139 ? -21.668 -6.102 15.741 1.00 87.50 139 GLN A O 1
ATOM 1036 N N . LYS A 1 140 ? -19.568 -6.520 16.418 1.00 86.69 140 LYS A N 1
ATOM 1037 C CA . LYS A 1 140 ? -19.979 -7.422 17.499 1.00 86.69 140 LYS A CA 1
ATOM 1038 C C . LYS A 1 140 ? -20.538 -6.625 18.697 1.00 86.69 140 LYS A C 1
ATOM 1040 O O . LYS A 1 140 ? -20.003 -5.560 19.003 1.00 86.69 140 LYS A O 1
ATOM 1045 N N . PRO A 1 141 ? -21.528 -7.170 19.430 1.00 92.25 141 PRO A N 1
ATOM 1046 C CA . PRO A 1 141 ? -22.299 -8.363 19.076 1.00 92.25 141 PRO A CA 1
ATOM 1047 C C . PRO A 1 141 ? -23.208 -8.092 17.866 1.00 92.25 141 PRO A C 1
ATOM 1049 O O . PRO A 1 141 ? -23.825 -7.037 17.781 1.00 92.25 141 PRO A O 1
ATOM 1052 N N . PHE A 1 142 ? -23.296 -9.056 16.945 1.00 94.06 142 PHE A N 1
ATOM 1053 C CA . PHE A 1 142 ? -24.175 -8.938 15.779 1.00 94.06 142 PHE A CA 1
ATOM 1054 C C . PHE A 1 142 ? -25.643 -9.014 16.211 1.00 94.06 142 PHE A C 1
ATOM 1056 O O . PHE A 1 142 ? -26.005 -9.853 17.039 1.00 94.06 142 PHE A O 1
ATOM 1063 N N . ASN A 1 143 ? -26.501 -8.188 15.616 1.00 94.75 143 ASN A N 1
ATOM 1064 C CA . ASN A 1 143 ? -27.935 -8.163 15.905 1.00 94.75 143 ASN A CA 1
ATOM 1065 C C . ASN A 1 143 ? -28.681 -9.356 15.289 1.00 94.75 143 ASN A C 1
ATOM 1067 O O . ASN A 1 143 ? -29.804 -9.654 15.693 1.00 94.75 143 ASN A O 1
ATOM 1071 N N . SER A 1 144 ? -28.098 -10.017 14.282 1.00 96.25 144 SER A N 1
ATOM 1072 C CA . SER A 1 144 ? -28.706 -11.155 13.586 1.00 96.25 144 SER A CA 1
ATOM 1073 C C . SER A 1 144 ? -27.666 -12.075 12.935 1.00 96.25 144 SER A C 1
ATOM 1075 O O . SER A 1 144 ? -26.503 -11.708 12.757 1.00 96.25 144 SER A O 1
ATOM 1077 N N . GLY A 1 145 ? -28.100 -13.270 12.519 1.00 96.62 145 GLY A N 1
ATOM 1078 C CA . GLY A 1 145 ? -27.287 -14.160 11.682 1.00 96.62 145 GLY A CA 1
ATOM 1079 C C . GLY A 1 145 ? -26.935 -13.543 10.322 1.00 96.62 145 GLY A C 1
ATOM 1080 O O . GLY A 1 145 ? -25.814 -13.715 9.854 1.00 96.62 145 GLY A O 1
ATOM 1081 N N . ALA A 1 146 ? -27.838 -12.752 9.733 1.00 96.31 146 ALA A N 1
ATOM 1082 C CA . ALA A 1 146 ? -27.591 -12.062 8.466 1.00 96.31 146 ALA A CA 1
ATOM 1083 C C . ALA A 1 146 ? -26.451 -11.035 8.575 1.00 96.31 146 ALA A C 1
ATOM 1085 O O . ALA A 1 146 ? -25.593 -10.985 7.700 1.00 96.31 146 ALA A O 1
ATOM 1086 N N . GLU A 1 147 ? -26.380 -10.276 9.675 1.00 95.88 147 GLU A N 1
ATOM 1087 C CA . GLU A 1 147 ? -25.259 -9.357 9.928 1.00 95.88 147 GLU A CA 1
ATOM 1088 C C . GLU A 1 147 ? -23.922 -10.098 10.064 1.00 95.88 147 GLU A C 1
ATOM 1090 O O . GLU A 1 147 ? -22.903 -9.632 9.557 1.00 95.88 147 GLU A O 1
ATOM 1095 N N . LYS A 1 148 ? -23.918 -11.273 10.707 1.00 94.94 148 LYS A N 1
ATOM 1096 C CA . LYS A 1 148 ? -22.720 -12.116 10.828 1.00 94.94 148 LYS A CA 1
ATOM 1097 C C . LYS A 1 148 ? -22.236 -12.607 9.462 1.00 94.94 148 LYS A C 1
ATOM 1099 O O . LYS A 1 148 ? -21.035 -12.568 9.199 1.00 94.94 148 LYS A O 1
ATOM 1104 N N . GLU A 1 149 ? -23.145 -13.060 8.600 1.00 94.88 149 GLU A N 1
ATOM 1105 C CA . GLU A 1 149 ? -22.789 -13.497 7.245 1.00 94.88 149 GLU A CA 1
ATOM 1106 C C . GLU A 1 149 ? -22.359 -12.323 6.360 1.00 94.88 149 GLU A C 1
ATOM 1108 O O . GLU A 1 149 ? -21.364 -12.433 5.646 1.00 94.88 149 GLU A O 1
ATOM 1113 N N . GLN A 1 150 ? -23.010 -11.162 6.479 1.00 93.69 150 GLN A N 1
ATOM 1114 C CA . GLN A 1 150 ? -22.581 -9.941 5.798 1.00 93.69 150 GLN A CA 1
ATOM 1115 C C . GLN A 1 150 ? -21.181 -9.501 6.249 1.00 93.69 150 GLN A C 1
ATOM 1117 O O . GLN A 1 150 ? -20.354 -9.161 5.408 1.00 93.69 150 GLN A O 1
ATOM 1122 N N . PHE A 1 151 ? -20.882 -9.546 7.552 1.00 91.62 151 PHE A N 1
ATOM 1123 C CA . PHE A 1 151 ? -19.547 -9.252 8.077 1.00 91.62 151 PHE A CA 1
ATOM 1124 C C . PHE A 1 151 ? -18.490 -10.180 7.465 1.00 91.62 151 PHE A C 1
ATOM 1126 O O . PHE A 1 151 ? -17.485 -9.699 6.945 1.00 91.62 151 PHE A O 1
ATOM 1133 N N . LYS A 1 152 ? -18.729 -11.500 7.465 1.00 90.75 152 LYS A N 1
ATOM 1134 C CA . LYS A 1 152 ? -17.812 -12.482 6.859 1.00 90.75 152 LYS A CA 1
ATOM 1135 C C . LYS A 1 152 ? -17.614 -12.234 5.366 1.00 90.75 152 LYS A C 1
ATOM 1137 O O . LYS A 1 152 ? -16.478 -12.228 4.893 1.00 90.75 152 LYS A O 1
ATOM 1142 N N . HIS A 1 153 ? -18.709 -12.017 4.636 1.00 90.75 153 HIS A N 1
ATOM 1143 C CA . HIS A 1 153 ? -18.668 -11.761 3.203 1.00 90.75 153 HIS A CA 1
ATOM 1144 C C . HIS A 1 153 ? -17.846 -10.505 2.898 1.00 90.75 153 HIS A C 1
ATOM 1146 O O . HIS A 1 153 ? -16.909 -10.559 2.102 1.00 90.75 153 HIS A O 1
ATOM 1152 N N . SER A 1 154 ? -18.122 -9.391 3.575 1.00 89.31 154 SER A N 1
ATOM 1153 C CA . SER A 1 154 ? -17.382 -8.147 3.369 1.00 89.31 154 SER A CA 1
ATOM 1154 C C . SER A 1 154 ? -15.911 -8.266 3.770 1.00 89.31 154 SER A C 1
ATOM 1156 O O . SER A 1 154 ? -15.046 -7.811 3.025 1.00 89.31 154 SER A O 1
ATOM 1158 N N . LEU A 1 155 ? -15.605 -8.934 4.888 1.00 87.44 155 LEU A N 1
ATOM 1159 C CA . LEU A 1 155 ? -14.226 -9.141 5.339 1.00 87.44 155 LEU A CA 1
ATOM 1160 C C . LEU A 1 155 ? -13.415 -9.976 4.337 1.00 87.44 155 LEU A C 1
ATOM 1162 O O . LEU A 1 155 ? -12.237 -9.708 4.120 1.00 87.44 155 LEU A O 1
ATOM 1166 N N . SER A 1 156 ? -14.043 -10.949 3.669 1.00 85.88 156 SER A N 1
ATOM 1167 C CA . SER A 1 156 ? -13.383 -11.723 2.608 1.00 85.88 156 SER A CA 1
ATOM 1168 C C . SER A 1 156 ? -13.054 -10.886 1.361 1.00 85.88 156 SER A C 1
ATOM 1170 O O . SER A 1 156 ? -12.097 -11.184 0.651 1.00 85.88 156 SER A O 1
ATOM 1172 N N . ASN A 1 157 ? -13.793 -9.794 1.137 1.00 88.31 157 ASN A N 1
ATOM 1173 C CA . ASN A 1 157 ? -13.638 -8.897 -0.010 1.00 88.31 157 ASN A CA 1
ATOM 1174 C C . ASN A 1 157 ? -12.816 -7.636 0.289 1.00 88.31 157 ASN A C 1
ATOM 1176 O O . ASN A 1 157 ? -12.553 -6.845 -0.618 1.00 88.31 157 ASN A O 1
ATOM 1180 N N . ILE A 1 158 ? -12.375 -7.436 1.531 1.00 88.19 158 ILE A N 1
ATOM 1181 C CA . ILE A 1 158 ? -11.685 -6.213 1.960 1.00 88.19 158 ILE A CA 1
ATOM 1182 C C . ILE A 1 158 ? -10.399 -5.941 1.155 1.00 88.19 158 ILE A C 1
ATOM 1184 O O . ILE A 1 158 ? -10.082 -4.799 0.815 1.00 88.19 158 ILE A O 1
ATOM 1188 N N . ASN A 1 159 ? -9.717 -7.010 0.731 1.00 91.31 159 ASN A N 1
ATOM 1189 C CA . ASN A 1 159 ? -8.527 -6.945 -0.113 1.00 91.31 159 ASN A CA 1
ATOM 1190 C C . ASN A 1 159 ? -8.787 -6.239 -1.450 1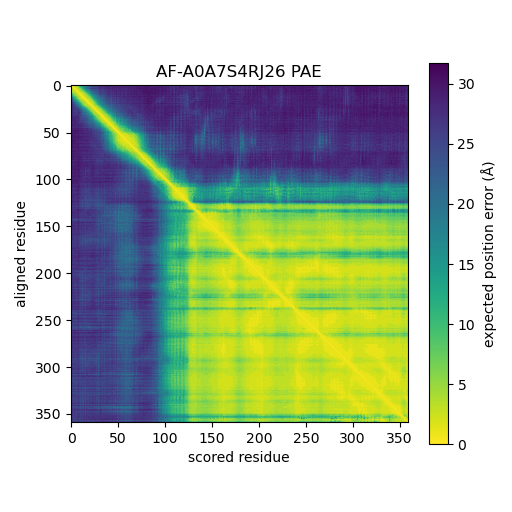.00 91.31 159 ASN A C 1
ATOM 1192 O O . ASN A 1 159 ? -7.884 -5.592 -1.980 1.00 91.31 159 ASN A O 1
ATOM 1196 N N . ALA A 1 160 ? -10.008 -6.306 -1.991 1.00 89.81 160 ALA A N 1
ATOM 1197 C CA . ALA A 1 160 ? -10.343 -5.631 -3.240 1.00 89.81 160 ALA A CA 1
ATOM 1198 C C . ALA A 1 160 ? -10.117 -4.116 -3.147 1.00 89.81 160 ALA A C 1
ATOM 1200 O O . ALA A 1 160 ? -9.691 -3.514 -4.127 1.00 89.81 160 ALA A O 1
ATOM 1201 N N . TRP A 1 161 ? -10.327 -3.509 -1.976 1.00 90.19 161 TRP A N 1
ATOM 1202 C CA . TRP A 1 161 ? -10.160 -2.072 -1.768 1.00 90.19 161 TRP A CA 1
ATOM 1203 C C . TRP A 1 161 ? -8.710 -1.685 -1.492 1.00 90.19 161 TRP A C 1
ATOM 1205 O O . TRP A 1 161 ? -8.170 -0.793 -2.161 1.00 90.19 161 TRP A O 1
ATOM 1215 N N . TYR A 1 162 ? -8.054 -2.369 -0.552 1.00 92.81 162 TYR A N 1
ATOM 1216 C CA . TYR A 1 162 ? -6.677 -2.049 -0.168 1.00 92.81 162 TYR A CA 1
ATOM 1217 C C . TYR A 1 162 ? -5.685 -2.311 -1.301 1.00 92.81 162 TYR A C 1
ATOM 1219 O O . TYR A 1 162 ? -4.833 -1.465 -1.564 1.00 92.81 162 TYR A O 1
ATOM 1227 N N . TYR A 1 163 ? -5.868 -3.387 -2.066 1.00 95.38 163 TYR A N 1
ATOM 1228 C CA . TYR A 1 163 ? -4.974 -3.743 -3.167 1.00 95.38 163 TYR A CA 1
ATOM 1229 C C . TYR A 1 163 ? -5.373 -3.153 -4.526 1.00 95.38 163 TYR A C 1
ATOM 1231 O O . TYR A 1 163 ? -4.746 -3.457 -5.538 1.00 95.38 163 TYR A O 1
ATOM 1239 N N . HIS A 1 164 ? -6.405 -2.314 -4.629 1.00 92.50 164 HIS A N 1
ATOM 1240 C CA . HIS A 1 164 ? -6.694 -1.690 -5.920 1.00 92.50 164 HIS A CA 1
ATOM 1241 C C . HIS A 1 164 ? -5.680 -0.577 -6.231 1.00 92.50 164 HIS A C 1
ATOM 1243 O O . HIS A 1 164 ? -5.484 0.342 -5.431 1.00 92.50 164 HIS A O 1
ATOM 1249 N N . LYS A 1 165 ? -5.062 -0.614 -7.422 1.00 91.88 165 LYS A N 1
ATOM 1250 C CA . LYS A 1 165 ? -4.016 0.348 -7.832 1.00 91.88 165 LYS A CA 1
ATOM 1251 C C . LYS A 1 165 ? -4.492 1.806 -7.914 1.00 91.88 165 LYS A C 1
ATOM 1253 O O . LYS A 1 165 ? -3.673 2.720 -7.841 1.00 91.88 165 LYS A O 1
ATOM 1258 N N . SER A 1 166 ? -5.804 2.010 -8.053 1.00 89.00 166 SER A N 1
ATOM 1259 C CA . SER A 1 166 ? -6.433 3.327 -8.245 1.00 89.00 166 SER A CA 1
ATOM 1260 C C . SER A 1 166 ? -7.314 3.791 -7.079 1.00 89.00 166 SER A C 1
ATOM 1262 O O . SER A 1 166 ? -7.960 4.826 -7.207 1.00 89.00 166 SER A O 1
ATOM 1264 N N . THR A 1 167 ? -7.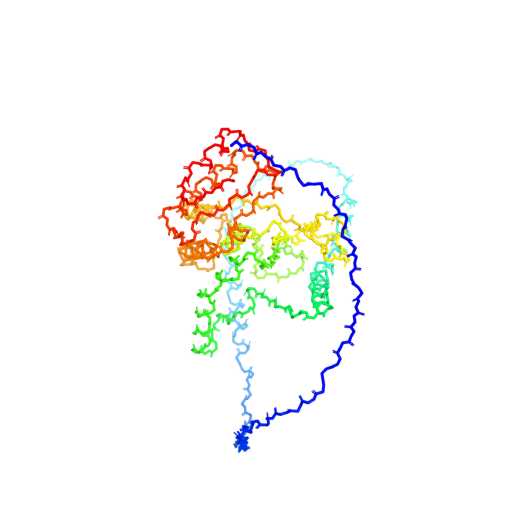400 3.052 -5.968 1.00 91.62 167 THR A N 1
ATOM 1265 C CA . THR A 1 167 ? -8.121 3.554 -4.784 1.00 91.62 167 THR A CA 1
ATOM 1266 C C . THR A 1 167 ? -7.199 4.456 -3.973 1.00 91.62 167 THR A C 1
ATOM 1268 O O . THR A 1 167 ? -6.075 4.065 -3.647 1.00 91.62 167 THR A O 1
ATOM 1271 N N . TYR A 1 168 ? -7.680 5.656 -3.647 1.00 91.88 168 TYR A N 1
ATOM 1272 C CA . TYR A 1 168 ? -7.025 6.541 -2.689 1.00 91.88 168 TYR A CA 1
ATOM 1273 C C . TYR A 1 168 ? -7.248 6.001 -1.275 1.00 91.88 168 TYR A C 1
ATOM 1275 O O . TYR A 1 168 ? -8.386 5.774 -0.872 1.00 91.88 168 TYR A O 1
ATOM 1283 N N . VAL A 1 169 ? -6.163 5.802 -0.534 1.00 93.50 169 VAL A N 1
ATOM 1284 C CA . VAL A 1 169 ? -6.177 5.422 0.879 1.00 93.50 169 VAL A CA 1
ATOM 1285 C C . VAL A 1 169 ? -5.698 6.613 1.687 1.00 93.50 169 VAL A C 1
ATOM 1287 O O . VAL A 1 169 ? -4.599 7.112 1.458 1.00 93.50 169 VAL A O 1
ATOM 1290 N N . LEU A 1 170 ? -6.542 7.067 2.611 1.00 93.69 170 LEU A N 1
ATOM 1291 C CA . LEU A 1 170 ? -6.220 8.114 3.571 1.00 93.69 170 LEU A CA 1
ATOM 1292 C C . LEU A 1 170 ? -5.909 7.464 4.921 1.00 93.69 170 LEU A C 1
A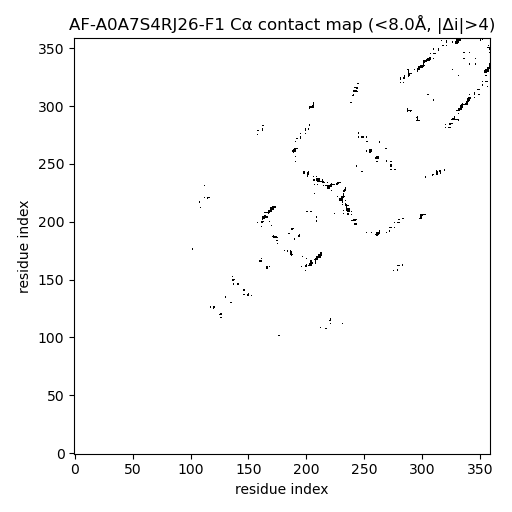TOM 1294 O O . LEU A 1 170 ? -6.815 7.008 5.615 1.00 93.69 170 LEU A O 1
ATOM 1298 N N . LEU A 1 171 ? -4.632 7.431 5.281 1.00 93.81 171 LEU A N 1
ATOM 1299 C CA . LEU A 1 171 ? -4.159 7.042 6.599 1.00 93.81 171 LEU A CA 1
ATOM 1300 C C . LEU A 1 171 ? -4.485 8.163 7.587 1.00 93.81 171 LEU A C 1
ATOM 1302 O O . LEU A 1 171 ? -4.245 9.338 7.313 1.00 93.81 171 LEU A O 1
ATOM 1306 N N . VAL A 1 172 ? -5.031 7.800 8.744 1.00 91.75 172 VAL A N 1
ATOM 1307 C CA . VAL A 1 172 ? -5.307 8.738 9.838 1.00 91.75 172 VAL A CA 1
ATOM 1308 C C . VAL A 1 172 ? -4.359 8.393 10.978 1.00 91.75 172 VAL A C 1
ATOM 1310 O O . VAL A 1 172 ? -4.723 7.686 11.917 1.00 91.75 172 VAL A O 1
ATOM 1313 N N . THR A 1 173 ? -3.101 8.821 10.845 1.00 93.31 173 THR A N 1
ATOM 1314 C CA . THR A 1 173 ? -2.026 8.445 11.779 1.00 93.31 173 THR A CA 1
ATOM 1315 C C . THR A 1 173 ? -1.845 9.424 12.938 1.00 93.31 173 THR A C 1
ATOM 1317 O O . THR A 1 173 ? -1.094 9.127 13.869 1.00 93.31 173 THR A O 1
ATOM 1320 N N . ASN A 1 174 ? -2.558 10.559 12.926 1.00 91.06 174 ASN A N 1
ATOM 1321 C CA . ASN A 1 174 ? -2.569 11.504 14.037 1.00 91.06 174 ASN A CA 1
ATOM 1322 C C . ASN A 1 174 ? -2.929 10.799 15.356 1.00 91.06 174 ASN A C 1
ATOM 1324 O O . ASN A 1 174 ? -3.812 9.932 15.371 1.00 91.06 174 ASN A O 1
ATOM 1328 N N . PRO A 1 175 ? -2.311 11.195 16.483 1.00 89.31 175 PRO A N 1
ATOM 1329 C CA . PRO A 1 175 ? -2.794 10.762 17.783 1.00 89.31 175 PRO A CA 1
ATOM 1330 C C . PRO A 1 175 ? -4.251 11.217 17.975 1.00 89.31 175 PRO A C 1
ATOM 1332 O O . PRO A 1 175 ? -4.652 12.251 17.422 1.00 89.31 175 PRO A O 1
ATOM 1335 N N . PRO A 1 176 ? -5.056 10.476 18.759 1.00 87.25 176 PRO A N 1
ATOM 1336 C CA . PRO A 1 176 ? -6.366 10.956 19.169 1.00 87.25 176 PRO A CA 1
ATOM 1337 C C . PRO A 1 176 ? -6.246 12.363 19.779 1.00 87.25 176 PRO A C 1
ATOM 1339 O O . PRO A 1 176 ? -5.296 12.609 20.526 1.00 87.25 176 PRO A O 1
ATOM 1342 N N . PRO A 1 177 ? -7.169 13.293 19.469 1.00 86.69 177 PRO A N 1
ATOM 1343 C CA . PRO A 1 177 ? -7.178 14.612 20.086 1.00 86.69 177 PRO A CA 1
ATOM 1344 C C . PRO A 1 177 ? -7.113 14.513 21.611 1.00 86.69 177 PRO A C 1
ATOM 1346 O O . PRO A 1 177 ? -7.783 13.686 22.214 1.00 86.69 177 PRO A O 1
ATOM 1349 N N . GLU A 1 178 ? -6.327 15.363 22.259 1.00 87.62 178 GLU A N 1
ATOM 1350 C CA . GLU A 1 178 ? -6.298 15.377 23.720 1.00 87.62 178 GLU A CA 1
ATOM 1351 C C . GLU A 1 178 ? -7.669 15.764 24.306 1.00 87.62 178 GLU A C 1
ATOM 1353 O O . GLU A 1 178 ? -8.407 16.562 23.726 1.00 87.62 178 GLU A O 1
ATOM 1358 N N . GLY A 1 179 ? -7.970 15.273 25.510 1.00 85.00 179 GLY A N 1
ATOM 1359 C CA . GLY A 1 179 ? -9.067 15.772 26.344 1.00 85.00 179 GLY A CA 1
ATOM 1360 C C . GLY A 1 179 ? -10.463 15.207 26.079 1.00 85.00 179 GLY A C 1
ATOM 1361 O O . GLY A 1 179 ? -11.368 15.578 26.819 1.00 85.00 179 GLY A O 1
ATOM 1362 N N . ASP A 1 180 ? -10.636 14.306 25.109 1.00 84.81 180 ASP A N 1
ATOM 1363 C CA . ASP A 1 180 ? -11.823 13.441 25.061 1.00 84.81 180 ASP A CA 1
ATOM 1364 C C . ASP A 1 180 ? -11.491 12.045 25.617 1.00 84.81 180 ASP A C 1
ATOM 1366 O O . ASP A 1 180 ? -10.337 11.610 25.610 1.00 84.81 180 ASP A O 1
ATOM 1370 N N . ASP A 1 181 ? -12.518 11.327 26.071 1.00 88.00 181 ASP A N 1
ATOM 1371 C CA . ASP A 1 181 ? -12.402 9.936 26.508 1.00 88.00 181 ASP A CA 1
ATOM 1372 C C . ASP A 1 181 ? -12.518 8.991 25.299 1.00 88.00 181 ASP A C 1
ATOM 1374 O O . ASP A 1 181 ? -13.601 8.783 24.742 1.00 88.00 181 ASP A O 1
ATOM 1378 N N . TYR A 1 182 ? -11.381 8.458 24.845 1.00 85.62 182 TYR A N 1
ATOM 1379 C CA . TYR A 1 182 ? -11.317 7.493 23.747 1.00 85.62 182 TYR A CA 1
ATOM 1380 C C . TYR A 1 182 ? -11.162 6.079 24.299 1.00 85.62 182 TYR A C 1
ATOM 1382 O O . TYR A 1 182 ? -10.147 5.754 24.908 1.00 85.62 182 TYR A O 1
ATOM 1390 N N . GLY A 1 183 ? -12.098 5.187 23.959 1.00 83.12 183 GLY A N 1
ATOM 1391 C CA . GLY A 1 183 ? -12.014 3.771 24.341 1.00 83.12 183 GLY A CA 1
ATOM 1392 C C . GLY A 1 183 ? -10.813 3.018 23.747 1.00 83.12 183 GLY A C 1
ATOM 1393 O O . GLY A 1 183 ? -1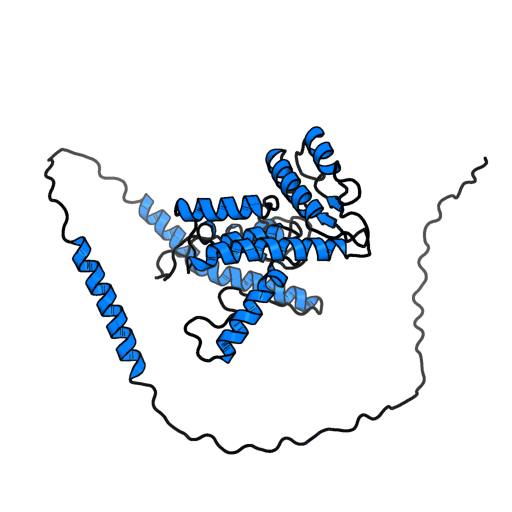0.477 1.934 24.211 1.00 83.12 183 GLY A O 1
ATOM 1394 N N . ASN A 1 184 ? -10.149 3.578 22.730 1.00 83.12 184 ASN A N 1
ATOM 1395 C CA . ASN A 1 184 ? -8.904 3.044 22.185 1.00 83.12 184 ASN A CA 1
ATOM 1396 C C . ASN A 1 184 ? -7.917 4.179 21.874 1.00 83.12 184 ASN A C 1
ATOM 1398 O O . ASN A 1 184 ? -8.045 4.867 20.858 1.00 83.12 184 ASN A O 1
ATOM 1402 N N . THR A 1 185 ? -6.913 4.334 22.735 1.00 88.50 185 THR A N 1
ATOM 1403 C CA . THR A 1 185 ? -5.857 5.357 22.647 1.00 88.50 185 THR A CA 1
ATOM 1404 C C . THR A 1 185 ? -4.601 4.885 21.913 1.00 88.50 185 THR A C 1
ATOM 1406 O O . THR A 1 185 ? -3.686 5.674 21.687 1.00 88.50 185 THR A O 1
ATOM 1409 N N . ARG A 1 186 ? -4.539 3.609 21.507 1.00 90.69 186 ARG A N 1
ATOM 1410 C CA . ARG A 1 186 ? -3.381 3.040 20.809 1.00 90.69 186 ARG A CA 1
ATOM 1411 C C . ARG A 1 186 ? -3.178 3.755 19.476 1.00 90.69 186 ARG A C 1
ATOM 1413 O O . ARG A 1 186 ? -4.134 3.925 18.719 1.00 90.69 186 ARG A O 1
ATOM 1420 N N . LEU A 1 187 ? -1.945 4.144 19.168 1.00 92.00 187 LEU A N 1
ATOM 1421 C CA . LEU A 1 187 ? -1.623 4.823 17.912 1.00 92.00 187 LEU A CA 1
ATOM 1422 C C . LEU A 1 187 ? -1.845 3.904 16.708 1.00 92.00 187 LEU A C 1
ATOM 1424 O O . LEU A 1 187 ? -1.701 2.689 16.824 1.00 92.00 187 LEU A O 1
ATOM 1428 N N . HIS A 1 188 ? -2.140 4.491 15.546 1.00 92.50 188 HIS A N 1
ATOM 1429 C CA . HIS A 1 188 ? -2.375 3.763 14.294 1.00 92.50 188 HIS A CA 1
ATOM 1430 C C . HIS A 1 188 ? -1.274 2.733 14.000 1.00 92.50 188 HIS A C 1
ATOM 1432 O O . HIS A 1 188 ? -1.562 1.568 13.754 1.00 92.50 188 HIS A O 1
ATOM 1438 N N . LYS A 1 189 ? -0.000 3.137 14.104 1.00 93.00 189 LYS A N 1
ATOM 1439 C CA . LYS A 1 189 ? 1.159 2.264 13.845 1.00 93.00 189 LYS A CA 1
ATOM 1440 C C . LYS A 1 189 ? 1.283 1.066 14.792 1.00 93.00 189 LYS A C 1
ATOM 1442 O O . LYS A 1 189 ? 1.974 0.118 14.461 1.00 93.00 189 LYS A O 1
ATOM 1447 N N . SER A 1 190 ? 0.628 1.117 15.950 1.00 95.38 190 SER A N 1
ATOM 1448 C CA . SER A 1 190 ? 0.703 0.079 16.982 1.00 95.38 190 SER A CA 1
ATOM 1449 C C . SER A 1 190 ? -0.477 -0.896 16.931 1.00 95.38 190 SER A C 1
ATOM 1451 O O . SER A 1 190 ? -0.617 -1.744 17.813 1.00 95.38 190 SER A O 1
ATOM 1453 N N . ARG A 1 191 ? -1.370 -0.759 15.941 1.00 94.88 191 ARG A N 1
ATOM 1454 C CA . ARG A 1 191 ? -2.549 -1.613 15.739 1.00 94.88 191 ARG A CA 1
ATOM 1455 C C . ARG A 1 191 ? -2.267 -2.590 14.599 1.00 94.88 191 ARG A C 1
ATOM 1457 O O . ARG A 1 191 ? -1.958 -2.160 13.492 1.00 94.88 191 ARG A O 1
ATOM 1464 N N . GLY A 1 192 ? -2.419 -3.887 14.858 1.00 95.31 192 GLY A N 1
ATOM 1465 C CA . GLY A 1 192 ? -2.089 -4.942 13.896 1.00 95.31 192 GLY A CA 1
ATOM 1466 C C . GLY A 1 192 ? -2.881 -4.852 12.585 1.00 95.31 192 GLY A C 1
ATOM 1467 O O . GLY A 1 192 ? -2.296 -4.943 11.510 1.00 95.31 192 GLY A O 1
ATOM 1468 N N . TRP A 1 193 ? -4.187 -4.566 12.659 1.00 93.94 193 TRP A N 1
ATOM 1469 C CA . TRP A 1 193 ? -5.024 -4.319 11.474 1.00 93.94 193 TRP A CA 1
ATOM 1470 C C . TRP A 1 193 ? -4.539 -3.117 10.659 1.00 93.94 193 TRP A C 1
ATOM 1472 O O . TRP A 1 193 ? -4.288 -3.244 9.466 1.00 93.94 193 TRP A O 1
ATOM 1482 N N . CYS A 1 194 ? -4.264 -1.987 11.310 1.00 94.75 194 CYS A N 1
ATOM 1483 C CA . CYS A 1 194 ? -3.763 -0.796 10.628 1.00 94.75 194 CYS A CA 1
ATOM 1484 C C . CYS A 1 194 ? -2.382 -1.014 9.980 1.00 94.75 194 CYS A C 1
ATOM 1486 O O . CYS A 1 194 ? -2.090 -0.424 8.937 1.00 94.75 194 CYS A O 1
ATOM 1488 N N . PHE A 1 195 ? -1.529 -1.853 10.579 1.00 96.50 195 PHE A N 1
ATOM 1489 C CA . PHE A 1 195 ? -0.268 -2.278 9.971 1.00 96.50 195 PHE A CA 1
ATOM 1490 C C . PHE A 1 195 ? -0.517 -3.101 8.699 1.00 96.50 195 PHE A C 1
ATOM 1492 O O . PHE A 1 195 ? 0.015 -2.757 7.644 1.00 96.50 195 PHE A O 1
ATOM 1499 N N . PHE A 1 196 ? -1.391 -4.112 8.766 1.00 96.38 196 PHE A N 1
ATOM 1500 C CA . PHE A 1 196 ? -1.828 -4.893 7.604 1.00 96.38 196 PHE A CA 1
ATOM 1501 C C . PHE A 1 196 ? -2.383 -4.006 6.479 1.00 96.38 196 PHE A C 1
ATOM 1503 O O . PHE A 1 196 ? -1.926 -4.101 5.343 1.00 96.38 196 PHE A O 1
ATOM 1510 N N . GLU A 1 197 ? -3.323 -3.113 6.784 1.00 95.19 197 GLU A N 1
ATOM 1511 C CA . GLU A 1 197 ? -3.987 -2.247 5.804 1.00 95.19 197 GLU A CA 1
ATOM 1512 C C . GLU A 1 197 ? -3.002 -1.309 5.103 1.00 95.19 197 GLU A C 1
ATOM 1514 O O . GLU A 1 197 ? -3.042 -1.151 3.878 1.00 95.19 197 GLU A O 1
ATOM 1519 N N . LYS A 1 198 ? -2.081 -0.709 5.873 1.00 95.56 198 LYS A N 1
ATOM 1520 C CA . LYS A 1 198 ? -1.003 0.116 5.324 1.00 95.56 198 LYS A CA 1
ATOM 1521 C C . LYS A 1 198 ? -0.130 -0.727 4.397 1.00 95.56 198 LYS A C 1
ATOM 1523 O O . LYS A 1 198 ? 0.078 -0.333 3.253 1.00 95.56 198 LYS A O 1
ATOM 1528 N N . SER A 1 199 ? 0.340 -1.888 4.849 1.00 97.06 199 SER A N 1
ATOM 1529 C CA . SER A 1 199 ? 1.189 -2.786 4.057 1.00 97.06 199 SER A CA 1
ATOM 1530 C C . SER A 1 199 ? 0.502 -3.250 2.773 1.00 97.06 199 SER A C 1
ATOM 1532 O O . SER A 1 199 ? 1.104 -3.188 1.700 1.00 97.06 199 SER A O 1
ATOM 1534 N N . ALA A 1 200 ? -0.774 -3.631 2.842 1.00 96.75 200 ALA A N 1
ATOM 1535 C CA . ALA A 1 200 ? -1.599 -3.999 1.695 1.00 96.75 200 ALA A CA 1
ATOM 1536 C C . ALA A 1 200 ? -1.729 -2.844 0.689 1.00 96.75 200 ALA A C 1
ATOM 1538 O O . ALA A 1 200 ? -1.578 -3.027 -0.522 1.00 96.75 200 ALA A O 1
ATOM 1539 N N . ALA A 1 201 ? -1.945 -1.624 1.188 1.00 95.38 201 ALA A N 1
ATOM 1540 C CA . ALA A 1 201 ? -2.062 -0.442 0.350 1.00 95.38 201 ALA A CA 1
ATOM 1541 C C . ALA A 1 201 ? -0.756 -0.077 -0.378 1.00 95.38 201 ALA A C 1
ATOM 1543 O O . ALA A 1 201 ? -0.805 0.548 -1.439 1.00 95.38 201 ALA A O 1
ATOM 1544 N N . MET A 1 202 ? 0.407 -0.469 0.145 1.00 95.00 202 MET A N 1
ATOM 1545 C CA . MET A 1 202 ? 1.702 -0.144 -0.460 1.00 95.00 202 MET A CA 1
ATOM 1546 C C . MET A 1 202 ? 2.056 -1.037 -1.660 1.00 95.00 202 MET A C 1
ATOM 1548 O O . MET A 1 202 ? 2.797 -0.585 -2.538 1.00 95.00 202 MET A O 1
ATOM 1552 N N . VAL A 1 203 ? 1.466 -2.236 -1.764 1.00 96.50 203 VAL A N 1
ATOM 1553 C CA . VAL A 1 203 ? 1.874 -3.267 -2.738 1.00 96.50 203 VAL A CA 1
ATOM 1554 C C . VAL A 1 203 ? 1.786 -2.796 -4.191 1.00 96.50 203 VAL A C 1
ATOM 1556 O O . VAL A 1 203 ? 2.761 -2.896 -4.930 1.00 96.50 203 VAL A O 1
ATOM 1559 N N . VAL A 1 204 ? 0.640 -2.253 -4.617 1.00 95.38 204 VAL A N 1
ATOM 1560 C CA . VAL A 1 204 ? 0.403 -1.948 -6.046 1.00 95.38 204 VAL A CA 1
ATOM 1561 C C . VAL A 1 204 ? -0.092 -0.534 -6.341 1.00 95.38 204 VAL A C 1
ATOM 1563 O O . VAL A 1 204 ? -0.313 -0.179 -7.502 1.00 95.38 204 VAL A O 1
ATOM 1566 N N . LYS A 1 205 ? -0.316 0.292 -5.317 1.00 92.69 205 LYS A N 1
ATOM 1567 C CA . LYS A 1 205 ? -0.848 1.644 -5.524 1.00 92.69 205 LYS A CA 1
ATOM 1568 C C . LYS A 1 205 ? 0.125 2.541 -6.268 1.00 92.69 205 LYS A C 1
ATOM 1570 O O . LYS A 1 205 ? 1.338 2.349 -6.256 1.00 92.69 205 LYS A O 1
ATOM 1575 N N . LYS A 1 206 ? -0.422 3.574 -6.898 1.00 89.56 206 LYS A N 1
ATOM 1576 C CA . LYS A 1 206 ? 0.387 4.676 -7.421 1.00 89.56 206 LYS A CA 1
ATOM 1577 C C . LYS A 1 206 ? 0.860 5.569 -6.275 1.00 89.56 206 LYS A C 1
ATOM 1579 O O . LYS A 1 206 ? 0.213 5.647 -5.232 1.00 89.56 206 LYS A O 1
ATOM 1584 N N . ALA A 1 207 ? 1.958 6.289 -6.492 1.00 85.50 207 ALA A N 1
ATOM 1585 C CA . ALA A 1 207 ? 2.612 7.082 -5.451 1.00 85.50 207 ALA A CA 1
ATOM 1586 C C . ALA A 1 207 ? 1.757 8.235 -4.878 1.00 85.50 207 ALA A C 1
ATOM 1588 O O . ALA A 1 207 ? 2.085 8.771 -3.827 1.00 85.50 207 ALA A O 1
ATOM 1589 N N . TRP A 1 208 ? 0.673 8.620 -5.557 1.00 87.69 208 TRP A N 1
ATOM 1590 C CA . TRP A 1 208 ? -0.287 9.644 -5.118 1.00 87.69 208 TRP A CA 1
ATOM 1591 C C . TRP A 1 208 ? -1.594 9.061 -4.558 1.00 87.69 208 TRP A C 1
ATOM 1593 O O . TRP A 1 208 ? -2.525 9.808 -4.270 1.00 87.69 208 TRP A O 1
ATOM 1603 N N . CYS A 1 209 ? -1.707 7.734 -4.451 1.00 91.56 209 CYS A N 1
ATOM 1604 C CA . CYS A 1 209 ? -2.903 7.059 -3.943 1.00 91.56 209 CYS A CA 1
ATOM 1605 C C . CYS A 1 209 ? -2.787 6.651 -2.468 1.00 91.56 209 CYS A C 1
ATOM 1607 O O . CYS A 1 209 ? -3.754 6.128 -1.925 1.00 91.56 209 CYS A O 1
ATOM 1609 N N . LEU A 1 210 ? -1.644 6.882 -1.820 1.00 93.19 210 LEU A N 1
ATOM 1610 C CA . LEU A 1 210 ? -1.476 6.703 -0.380 1.00 93.19 210 LEU A CA 1
ATOM 1611 C C . LEU A 1 210 ? -1.233 8.071 0.255 1.00 93.19 210 LEU A C 1
ATOM 1613 O O . LEU A 1 210 ? -0.238 8.734 -0.039 1.00 93.19 210 LEU A O 1
ATOM 1617 N N . LEU A 1 211 ? -2.180 8.502 1.078 1.00 94.00 211 LEU A N 1
ATOM 1618 C CA . LEU A 1 211 ? -2.193 9.810 1.713 1.00 94.00 211 LEU A CA 1
ATOM 1619 C C . LEU A 1 211 ? -2.129 9.632 3.225 1.00 94.00 211 LEU A C 1
ATOM 1621 O O . LEU A 1 211 ? -2.778 8.735 3.747 1.00 94.00 211 LEU A O 1
ATOM 1625 N N . ASP A 1 212 ? -1.393 10.485 3.925 1.00 94.88 212 ASP A N 1
ATOM 1626 C CA . ASP A 1 212 ? -1.375 10.554 5.380 1.00 94.88 212 ASP A CA 1
ATOM 1627 C C . ASP A 1 212 ? -1.933 11.896 5.851 1.00 94.88 212 ASP A C 1
ATOM 1629 O O . ASP A 1 212 ? -1.404 12.969 5.545 1.00 94.88 212 ASP A O 1
ATOM 1633 N N . PHE A 1 213 ? -3.028 11.822 6.600 1.00 93.94 213 PHE A N 1
ATOM 1634 C CA . PHE A 1 213 ? -3.708 12.985 7.142 1.00 93.94 213 PHE A CA 1
ATOM 1635 C C . PHE A 1 213 ? -2.846 13.749 8.153 1.00 93.94 213 PHE A C 1
ATOM 1637 O O . PHE A 1 213 ? -3.060 14.948 8.335 1.00 93.94 213 PHE A O 1
ATOM 1644 N N . SER A 1 214 ? -1.832 13.114 8.758 1.00 94.06 214 SER A N 1
ATOM 1645 C CA . SER A 1 214 ? -0.945 13.800 9.703 1.00 94.06 214 SER A CA 1
ATOM 1646 C C . SER A 1 214 ? -0.171 14.959 9.089 1.00 94.06 214 SER A C 1
ATOM 1648 O O . SER A 1 214 ? 0.223 15.873 9.808 1.00 94.06 214 SER A O 1
ATOM 1650 N N . SER A 1 215 ? 0.020 14.935 7.770 1.00 94.38 215 SER A N 1
ATOM 1651 C CA . SER A 1 215 ? 0.744 15.963 7.022 1.00 94.38 215 SER A CA 1
ATOM 1652 C C . SER A 1 215 ? -0.178 17.025 6.410 1.00 94.38 215 SER A C 1
ATOM 1654 O O . SER A 1 215 ? 0.288 17.892 5.674 1.00 94.38 215 SER A O 1
ATOM 1656 N N . TYR A 1 216 ? -1.490 16.982 6.675 1.00 94.75 216 TYR A N 1
ATOM 1657 C CA . TYR A 1 216 ? -2.433 17.959 6.131 1.00 94.75 216 TYR A CA 1
ATOM 1658 C C . TYR A 1 216 ? -2.234 19.349 6.752 1.00 94.75 216 TYR A C 1
ATOM 1660 O O . TYR A 1 216 ? -2.283 19.515 7.968 1.00 94.75 216 TYR A O 1
ATOM 1668 N N . GLN A 1 217 ? -2.075 20.369 5.905 1.00 94.19 217 GLN A N 1
ATOM 1669 C CA . GLN A 1 217 ? -1.835 21.760 6.314 1.00 94.19 217 GLN A CA 1
ATOM 1670 C C . GLN A 1 217 ? -2.966 22.701 5.864 1.00 94.19 217 GLN A C 1
ATOM 1672 O O . GLN A 1 217 ? -2.770 23.907 5.739 1.00 94.19 217 GLN A O 1
ATOM 1677 N N . GLY A 1 218 ? -4.163 22.170 5.590 1.00 92.38 218 GLY A N 1
ATOM 1678 C CA . GLY A 1 218 ? -5.330 22.993 5.253 1.00 92.38 218 GLY A CA 1
ATOM 1679 C C . GLY A 1 218 ? -5.517 23.312 3.765 1.00 92.38 218 GLY A C 1
ATOM 1680 O O . GLY A 1 218 ? -6.297 24.212 3.450 1.00 92.38 218 GLY A O 1
ATOM 1681 N N . ALA A 1 219 ? -4.843 22.609 2.843 1.00 91.69 219 ALA A N 1
ATOM 1682 C CA . ALA A 1 219 ? -4.958 22.858 1.400 1.00 91.69 219 ALA A CA 1
ATOM 1683 C C . ALA A 1 219 ? -6.410 22.938 0.893 1.00 91.69 219 ALA A C 1
ATOM 1685 O O . ALA A 1 219 ? -7.224 22.040 1.117 1.00 91.69 219 ALA A O 1
ATOM 1686 N N . ALA A 1 220 ? -6.712 23.987 0.119 1.00 87.31 220 ALA A N 1
ATOM 1687 C CA . ALA A 1 220 ? -8.039 24.232 -0.448 1.00 87.31 220 ALA A CA 1
ATOM 1688 C C . ALA A 1 220 ? -8.387 23.322 -1.640 1.00 87.31 220 ALA A C 1
ATOM 1690 O O . ALA A 1 220 ? -9.550 22.980 -1.836 1.00 87.31 220 ALA A O 1
ATOM 1691 N N . ALA A 1 221 ? -7.390 22.915 -2.426 1.00 87.69 221 ALA A N 1
ATOM 1692 C CA . ALA A 1 221 ? -7.569 22.110 -3.632 1.00 87.69 221 ALA A CA 1
ATOM 1693 C C . ALA A 1 221 ? -7.082 20.673 -3.419 1.00 87.69 221 ALA A C 1
ATOM 1695 O O . ALA A 1 221 ? -6.107 20.450 -2.704 1.00 87.69 221 ALA A O 1
ATOM 1696 N N . PHE A 1 222 ? -7.709 19.688 -4.076 1.00 86.25 222 PHE A N 1
ATOM 1697 C CA . PHE A 1 222 ? -7.249 18.297 -3.968 1.00 86.25 222 PHE A CA 1
ATOM 1698 C C . PHE A 1 222 ? -5.881 18.081 -4.639 1.00 86.25 222 PHE A C 1
ATOM 1700 O O . PHE A 1 222 ? -5.013 17.440 -4.064 1.00 86.25 222 PHE A O 1
ATOM 1707 N N . GLY A 1 223 ? -5.656 18.677 -5.814 1.00 88.31 223 GLY A N 1
ATOM 1708 C CA . GLY A 1 223 ? -4.415 18.533 -6.588 1.00 88.31 223 GLY A CA 1
ATOM 1709 C C . GLY A 1 223 ? -4.532 17.554 -7.753 1.00 88.31 223 GLY A C 1
ATOM 1710 O O . GLY A 1 223 ? -5.615 17.059 -8.062 1.00 88.31 223 GLY A O 1
ATOM 1711 N N . ASN A 1 224 ? -3.435 17.306 -8.457 1.00 86.69 224 ASN A N 1
ATOM 1712 C CA . ASN A 1 224 ? -3.355 16.315 -9.532 1.00 86.69 224 ASN A CA 1
ATOM 1713 C C . ASN A 1 224 ? -2.160 15.375 -9.278 1.00 86.69 224 ASN A C 1
ATOM 1715 O O . ASN A 1 224 ? -1.623 15.341 -8.176 1.00 86.69 224 ASN A O 1
ATOM 1719 N N . GLN A 1 225 ? -1.788 14.559 -10.265 1.00 81.69 225 GLN A N 1
ATOM 1720 C CA . GLN A 1 225 ? -0.694 13.589 -10.112 1.00 81.69 225 GLN A CA 1
ATOM 1721 C C . GLN A 1 225 ? 0.679 14.267 -9.953 1.00 81.69 225 GLN A C 1
ATOM 1723 O O . GLN A 1 225 ? 1.611 13.639 -9.455 1.00 81.69 225 GLN A O 1
ATOM 1728 N N . THR A 1 226 ? 0.796 15.539 -10.341 1.00 84.00 226 THR A N 1
ATOM 1729 C CA . THR A 1 226 ? 2.000 16.345 -10.151 1.00 84.00 226 THR A CA 1
ATOM 1730 C C . THR A 1 226 ? 2.033 16.876 -8.716 1.00 84.00 226 THR A C 1
ATOM 1732 O O . THR A 1 226 ? 1.060 17.496 -8.273 1.00 84.00 226 THR A O 1
ATOM 1735 N N . PRO A 1 227 ? 3.133 16.666 -7.971 1.00 81.69 227 PRO A N 1
ATOM 1736 C CA . PRO A 1 227 ? 3.273 17.212 -6.628 1.00 81.69 227 PRO A CA 1
ATOM 1737 C C . PRO A 1 227 ? 3.086 18.733 -6.628 1.00 81.69 227 PRO A C 1
ATOM 1739 O O . PRO A 1 227 ? 3.788 19.452 -7.331 1.00 81.69 227 PRO A O 1
ATOM 1742 N N . ASN A 1 228 ? 2.139 19.225 -5.830 1.00 92.38 228 ASN A N 1
ATOM 1743 C CA . ASN A 1 228 ? 1.959 20.652 -5.585 1.00 92.38 228 ASN A CA 1
ATOM 1744 C C . ASN A 1 228 ? 1.715 20.873 -4.083 1.00 92.38 228 ASN A C 1
ATOM 1746 O O . ASN A 1 228 ? 0.651 20.468 -3.597 1.00 92.38 228 ASN A O 1
ATOM 1750 N N . PRO A 1 229 ? 2.640 21.526 -3.353 1.00 93.62 229 PRO A N 1
ATOM 1751 C CA . PRO A 1 229 ? 2.573 21.665 -1.894 1.00 93.62 229 PRO A CA 1
ATOM 1752 C C . PRO A 1 229 ? 1.361 22.471 -1.397 1.00 93.62 229 PRO A C 1
ATOM 1754 O O . PRO A 1 229 ? 1.007 22.402 -0.224 1.00 93.62 229 PRO A O 1
ATOM 1757 N N . THR A 1 230 ? 0.673 23.200 -2.280 1.00 94.81 230 THR A N 1
ATOM 1758 C CA . THR A 1 230 ? -0.558 23.946 -1.954 1.00 94.81 230 THR A CA 1
ATOM 1759 C C . THR A 1 230 ? -1.835 23.097 -2.059 1.00 94.81 230 THR A C 1
ATOM 1761 O O . THR A 1 230 ? -2.939 23.580 -1.803 1.00 94.81 230 THR A O 1
ATOM 1764 N N . THR A 1 231 ? -1.706 21.822 -2.440 1.00 94.56 231 THR A N 1
ATOM 1765 C CA . THR A 1 231 ? -2.825 20.895 -2.669 1.00 94.56 231 THR A CA 1
ATOM 1766 C C . THR A 1 231 ? -2.835 19.747 -1.661 1.00 94.56 231 THR A C 1
ATOM 1768 O O . THR A 1 231 ? -1.799 19.395 -1.105 1.00 94.56 231 THR A O 1
ATOM 1771 N N . CYS A 1 232 ? -3.994 19.113 -1.460 1.00 92.62 232 CYS A N 1
ATOM 1772 C CA . CYS A 1 232 ? -4.154 17.956 -0.575 1.00 92.62 232 CYS A CA 1
ATOM 1773 C C . CYS A 1 232 ? -3.179 16.829 -0.938 1.00 92.62 232 CYS A C 1
ATOM 1775 O O . CYS A 1 232 ? -2.548 16.268 -0.049 1.00 92.62 232 CYS A O 1
ATOM 1777 N N . LEU A 1 233 ? -3.030 16.523 -2.233 1.00 92.12 233 LEU A N 1
ATOM 1778 C CA . LEU A 1 233 ? -2.104 15.499 -2.714 1.00 92.12 233 LEU A CA 1
ATOM 1779 C C . LEU A 1 233 ? -0.644 15.857 -2.445 1.00 92.12 233 LEU A C 1
ATOM 1781 O O . LEU A 1 233 ? 0.124 14.963 -2.126 1.00 92.12 233 LEU A O 1
ATOM 1785 N N . GLY A 1 234 ? -0.245 17.127 -2.549 1.00 92.62 234 GLY A N 1
ATOM 1786 C CA . GLY A 1 234 ? 1.132 17.515 -2.233 1.00 92.62 234 GLY A CA 1
ATOM 1787 C C . GLY A 1 234 ? 1.430 17.555 -0.737 1.00 92.62 234 GLY A C 1
ATOM 1788 O O . GLY A 1 234 ? 2.530 17.190 -0.346 1.00 92.62 234 GLY A O 1
ATOM 1789 N N . GLN A 1 235 ? 0.461 17.951 0.094 1.00 94.31 235 GLN A N 1
ATOM 1790 C CA . GLN A 1 235 ? 0.626 18.009 1.552 1.00 94.31 235 GLN A CA 1
ATOM 1791 C C . GLN A 1 235 ? 0.601 16.624 2.195 1.00 94.31 235 GLN A C 1
ATOM 1793 O O . GLN A 1 235 ? 1.431 16.312 3.039 1.00 94.31 235 GLN A O 1
ATOM 1798 N N . MET A 1 236 ? -0.358 15.786 1.797 1.00 94.12 236 MET A N 1
ATOM 1799 C CA . MET A 1 236 ? -0.613 14.504 2.451 1.00 94.12 236 MET A CA 1
ATOM 1800 C C . MET A 1 236 ? 0.082 13.329 1.776 1.00 94.12 236 MET A C 1
ATOM 1802 O O . MET A 1 236 ? -0.186 12.201 2.162 1.00 94.12 236 MET A O 1
ATOM 1806 N N . ARG A 1 237 ? 0.925 13.515 0.752 1.00 91.25 237 ARG A N 1
ATOM 1807 C CA . ARG A 1 237 ? 1.599 12.377 0.109 1.00 91.25 237 ARG A CA 1
ATOM 1808 C C . ARG A 1 237 ? 2.408 11.609 1.152 1.00 91.25 237 ARG A C 1
ATOM 1810 O O . ARG A 1 237 ? 3.408 12.112 1.656 1.00 91.25 237 ARG A O 1
ATOM 1817 N N . ALA A 1 238 ? 1.971 10.393 1.464 1.00 82.69 238 ALA A N 1
ATOM 1818 C CA . ALA A 1 238 ? 2.701 9.542 2.381 1.00 82.69 238 ALA A CA 1
ATOM 1819 C C . ALA A 1 238 ? 3.962 9.034 1.675 1.00 82.69 238 ALA A C 1
ATOM 1821 O O . ALA A 1 238 ? 3.911 8.638 0.504 1.00 82.69 238 ALA A O 1
ATOM 1822 N N . GLY A 1 239 ? 5.089 9.011 2.388 1.00 82.38 239 GLY A N 1
ATOM 1823 C CA . GLY A 1 239 ? 6.212 8.174 1.977 1.00 82.38 239 GLY A CA 1
ATOM 1824 C C . GLY A 1 239 ? 5.717 6.735 1.838 1.00 82.38 239 GLY A C 1
ATOM 1825 O O . GLY A 1 239 ? 5.001 6.235 2.711 1.00 82.38 239 GLY A O 1
ATOM 1826 N N . ARG A 1 240 ? 6.033 6.090 0.714 1.00 91.06 240 ARG A N 1
ATOM 1827 C CA . ARG A 1 240 ? 5.669 4.692 0.497 1.00 91.06 240 ARG A CA 1
ATOM 1828 C C . ARG A 1 240 ? 6.883 3.821 0.765 1.00 91.06 240 ARG A C 1
ATOM 1830 O O . ARG A 1 240 ? 7.891 3.986 0.087 1.00 91.06 240 ARG A O 1
ATOM 1837 N N . GLU A 1 241 ? 6.754 2.891 1.701 1.00 95.00 241 GLU A N 1
ATOM 1838 C CA . GLU A 1 241 ? 7.746 1.834 1.898 1.00 95.00 241 GLU A CA 1
ATOM 1839 C C . GLU A 1 241 ? 7.645 0.789 0.776 1.00 95.00 241 GLU A C 1
ATO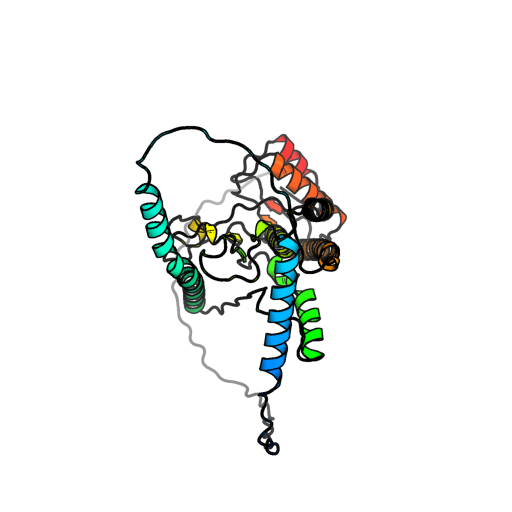M 1841 O O . GLU A 1 241 ? 6.576 0.637 0.168 1.00 95.00 241 GLU A O 1
ATOM 1846 N N . PRO A 1 242 ? 8.729 0.061 0.472 1.00 96.44 242 PRO A N 1
ATOM 1847 C CA . PRO A 1 242 ? 8.670 -1.075 -0.435 1.00 96.44 242 PRO A CA 1
ATOM 1848 C C . PRO A 1 242 ? 7.600 -2.084 -0.019 1.00 96.44 242 PRO A C 1
ATOM 1850 O O . PRO A 1 242 ? 7.391 -2.290 1.180 1.00 96.44 242 PRO A O 1
ATOM 1853 N N . PRO A 1 243 ? 6.926 -2.738 -0.983 1.00 97.00 243 PRO A N 1
ATOM 1854 C CA . PRO A 1 243 ? 6.138 -3.923 -0.682 1.00 97.00 243 PRO A CA 1
ATOM 1855 C C . PRO A 1 243 ? 6.998 -4.953 0.056 1.00 97.00 243 PRO A C 1
ATOM 1857 O O . PRO A 1 243 ? 8.177 -5.114 -0.254 1.00 97.00 243 PRO A O 1
ATOM 1860 N N . ILE A 1 244 ? 6.393 -5.645 1.015 1.00 97.62 244 ILE A N 1
ATOM 1861 C CA . ILE A 1 244 ? 7.055 -6.655 1.840 1.00 97.62 244 ILE A CA 1
ATOM 1862 C C . ILE A 1 244 ? 6.657 -8.029 1.286 1.00 97.62 244 ILE A C 1
ATOM 1864 O O . ILE A 1 244 ? 5.536 -8.205 0.800 1.00 97.62 244 ILE A O 1
ATOM 1868 N N . SER A 1 245 ? 7.562 -9.009 1.306 1.00 97.94 245 SER A N 1
ATOM 1869 C CA . SER A 1 245 ? 7.185 -10.388 0.979 1.00 97.94 245 SER A CA 1
ATOM 1870 C C . SER A 1 245 ? 6.205 -10.927 2.042 1.00 97.94 245 SER A C 1
ATOM 1872 O O . SER A 1 245 ? 6.236 -10.477 3.189 1.00 97.94 245 SER A O 1
ATOM 1874 N N . PRO A 1 246 ? 5.327 -11.895 1.729 1.00 98.31 246 PRO A N 1
ATOM 1875 C CA . PRO A 1 246 ? 4.463 -12.499 2.745 1.00 98.31 246 PRO A CA 1
ATOM 1876 C C . PRO A 1 246 ? 5.214 -13.141 3.919 1.00 98.31 246 PRO A C 1
ATOM 1878 O O . PRO A 1 246 ? 4.732 -13.064 5.049 1.00 98.31 246 PRO A O 1
ATOM 1881 N N . GLY A 1 247 ? 6.398 -13.716 3.673 1.00 98.06 247 GLY A N 1
ATOM 1882 C CA . GLY A 1 247 ? 7.261 -14.270 4.720 1.00 98.06 247 GLY A CA 1
ATOM 1883 C C . GLY A 1 247 ? 7.727 -13.190 5.695 1.00 98.06 247 GLY A C 1
ATOM 1884 O O . GLY A 1 247 ? 7.394 -13.251 6.879 1.00 98.06 247 GLY A O 1
ATOM 1885 N N . ALA A 1 248 ? 8.383 -12.148 5.175 1.00 98.00 248 ALA A N 1
ATOM 1886 C CA . ALA A 1 248 ? 8.854 -11.019 5.975 1.00 98.00 248 ALA A CA 1
ATOM 1887 C C . ALA A 1 248 ? 7.697 -10.269 6.661 1.00 98.00 248 ALA A C 1
ATOM 1889 O O . ALA A 1 248 ? 7.809 -9.885 7.822 1.00 98.00 248 ALA A O 1
ATOM 1890 N N . PHE A 1 249 ? 6.541 -10.123 6.003 1.00 98.44 249 PHE A N 1
ATOM 1891 C CA . PHE A 1 249 ? 5.348 -9.543 6.628 1.00 98.44 249 PHE A CA 1
ATOM 1892 C C . PHE A 1 249 ? 4.886 -10.369 7.836 1.00 98.44 249 PHE A C 1
ATOM 1894 O O . PHE A 1 249 ? 4.577 -9.810 8.888 1.00 98.44 249 PHE A O 1
ATOM 1901 N N . GLY A 1 250 ? 4.849 -11.699 7.706 1.00 98.25 250 GLY A N 1
ATOM 1902 C CA . GLY A 1 250 ? 4.487 -12.592 8.803 1.00 98.25 250 GLY A CA 1
ATOM 1903 C C . GLY A 1 250 ? 5.467 -12.528 9.975 1.00 98.25 250 GLY A C 1
ATOM 1904 O O . GLY A 1 250 ? 5.038 -12.535 11.129 1.00 98.25 250 GLY A O 1
ATOM 1905 N N . GLU A 1 251 ? 6.766 -12.432 9.692 1.00 98.38 251 GLU A N 1
ATOM 1906 C CA . GLU A 1 251 ? 7.812 -12.234 10.702 1.00 98.38 251 GLU A CA 1
ATOM 1907 C C . GLU A 1 251 ? 7.661 -10.891 11.425 1.00 98.38 251 GLU A C 1
ATOM 1909 O O . GLU A 1 251 ? 7.611 -10.876 12.655 1.00 98.38 251 GLU A O 1
ATOM 1914 N N . GLU A 1 252 ? 7.495 -9.783 10.692 1.00 98.00 252 GLU A N 1
ATOM 1915 C CA . GLU A 1 252 ? 7.294 -8.446 11.271 1.00 98.00 252 GLU A CA 1
ATOM 1916 C C . GLU A 1 252 ? 6.033 -8.393 12.154 1.00 98.00 252 GLU A C 1
ATOM 1918 O O . GLU A 1 252 ? 6.069 -7.855 13.263 1.00 98.00 252 GLU A O 1
ATOM 1923 N N . VAL A 1 253 ? 4.923 -9.004 11.716 1.00 98.06 253 VAL A N 1
ATOM 1924 C CA . VAL A 1 253 ? 3.686 -9.082 12.511 1.00 98.06 253 VAL A CA 1
ATOM 1925 C C . VAL A 1 253 ? 3.901 -9.885 13.796 1.00 98.06 253 VAL A C 1
ATOM 1927 O O . VAL A 1 253 ? 3.523 -9.421 14.874 1.00 98.06 253 VAL A O 1
ATOM 1930 N N . ARG A 1 254 ? 4.505 -11.077 13.707 1.00 98.12 254 ARG A N 1
ATOM 1931 C CA . ARG A 1 254 ? 4.768 -11.939 14.874 1.00 98.12 254 ARG A CA 1
ATOM 1932 C C . ARG A 1 254 ? 5.707 -11.263 15.866 1.00 98.12 254 ARG A C 1
ATOM 1934 O O . ARG A 1 254 ? 5.408 -11.247 17.058 1.00 98.12 254 ARG A O 1
ATOM 1941 N N . ALA A 1 255 ? 6.795 -10.671 15.377 1.00 98.12 255 ALA A N 1
ATOM 1942 C CA . ALA A 1 255 ? 7.761 -9.951 16.196 1.00 98.12 255 ALA A CA 1
ATOM 1943 C C . ALA A 1 255 ? 7.116 -8.745 16.892 1.00 98.12 255 ALA A C 1
ATOM 1945 O O . ALA A 1 255 ? 7.273 -8.585 18.101 1.00 98.12 255 ALA A O 1
ATOM 1946 N N . GLY A 1 256 ? 6.326 -7.948 16.164 1.00 97.44 256 GLY A N 1
ATOM 1947 C CA . GLY A 1 256 ? 5.626 -6.795 16.725 1.00 97.44 256 GLY A CA 1
ATOM 1948 C C . GLY A 1 256 ? 4.592 -7.172 17.789 1.00 97.44 256 GLY A C 1
ATOM 1949 O O . GLY A 1 256 ? 4.430 -6.451 18.770 1.00 97.44 256 GLY A O 1
ATOM 1950 N N . VAL A 1 257 ? 3.894 -8.304 17.637 1.00 97.19 257 VAL A N 1
ATOM 1951 C CA . VAL A 1 257 ? 2.983 -8.807 18.681 1.00 97.19 257 VAL A CA 1
ATOM 1952 C C . VAL A 1 257 ? 3.765 -9.315 19.892 1.00 97.19 257 VAL A C 1
ATOM 1954 O O . VAL A 1 257 ? 3.404 -8.989 21.021 1.00 97.19 257 VAL A O 1
ATOM 1957 N N . ALA A 1 258 ? 4.847 -10.067 19.672 1.00 97.00 258 ALA A N 1
ATOM 1958 C CA . ALA A 1 258 ? 5.684 -10.602 20.744 1.00 97.00 258 ALA A CA 1
ATOM 1959 C C . ALA A 1 258 ? 6.354 -9.497 21.581 1.00 97.00 258 ALA A C 1
ATOM 1961 O O . ALA A 1 258 ? 6.448 -9.628 22.800 1.00 97.00 258 ALA A O 1
ATOM 1962 N N . SER A 1 259 ? 6.770 -8.392 20.953 1.00 97.50 259 SER A N 1
ATOM 1963 C CA . SER A 1 259 ? 7.345 -7.225 21.639 1.00 97.50 259 SER A CA 1
ATOM 1964 C C . SER A 1 259 ? 6.298 -6.297 22.270 1.00 97.50 259 SER A C 1
ATOM 1966 O O . SER A 1 259 ? 6.642 -5.416 23.056 1.00 97.50 259 SER A O 1
ATOM 1968 N N . GLY A 1 260 ? 5.015 -6.468 21.933 1.00 96.12 260 GLY A N 1
ATOM 1969 C CA . GLY A 1 260 ? 3.917 -5.597 22.362 1.00 96.12 260 GLY A CA 1
ATOM 1970 C C . GLY A 1 260 ? 3.760 -4.302 21.551 1.00 96.12 260 GLY A C 1
ATOM 1971 O O . GLY A 1 260 ? 2.831 -3.522 21.810 1.00 96.12 260 GLY A O 1
ATOM 1972 N N . GLU A 1 261 ? 4.614 -4.072 20.549 1.00 97.12 261 GLU A N 1
ATOM 1973 C CA . GLU A 1 261 ? 4.537 -2.925 19.636 1.00 97.12 261 GLU A CA 1
ATOM 1974 C C . GLU A 1 261 ? 3.258 -2.943 18.789 1.00 97.12 261 GLU A C 1
ATOM 1976 O O . GLU A 1 261 ? 2.638 -1.895 18.571 1.00 97.12 261 GLU A O 1
ATOM 1981 N N . LEU A 1 262 ? 2.826 -4.134 18.369 1.00 96.88 262 LEU A N 1
ATOM 1982 C CA . LEU A 1 262 ? 1.566 -4.386 17.683 1.00 96.88 262 LEU A CA 1
ATOM 1983 C C . LEU A 1 262 ? 0.583 -5.090 18.616 1.00 96.88 262 LEU A C 1
ATOM 1985 O O . LEU A 1 262 ? 0.936 -5.979 19.382 1.00 96.88 262 LEU A O 1
ATOM 1989 N N . ALA A 1 263 ? -0.691 -4.718 18.519 1.00 95.31 263 ALA A N 1
ATOM 1990 C CA . ALA A 1 263 ? -1.766 -5.486 19.134 1.00 95.31 263 ALA A CA 1
ATOM 1991 C C . ALA A 1 263 ? -2.936 -5.673 18.183 1.00 95.31 263 ALA A C 1
ATOM 1993 O O . ALA A 1 263 ? -3.313 -4.763 17.435 1.00 95.31 263 ALA A O 1
ATOM 1994 N N . PHE A 1 264 ? -3.540 -6.848 18.290 1.00 93.31 264 PHE A N 1
ATOM 1995 C CA . PHE A 1 264 ? -4.798 -7.196 17.656 1.00 93.31 264 PHE A CA 1
ATOM 1996 C C . PHE A 1 264 ? -5.938 -7.174 18.669 1.00 93.31 264 PHE A C 1
ATOM 1998 O O . PHE A 1 264 ? -5.731 -7.295 19.875 1.00 93.31 264 PHE A O 1
ATOM 2005 N N . THR A 1 265 ? -7.158 -7.017 18.162 1.00 86.50 265 THR A N 1
ATOM 2006 C CA . THR A 1 265 ? -8.387 -7.112 18.957 1.00 86.50 265 THR A CA 1
ATOM 2007 C C . THR A 1 265 ? -8.657 -8.533 19.436 1.00 86.50 265 THR A C 1
ATOM 2009 O O . THR A 1 265 ? -9.183 -8.716 20.530 1.00 86.50 265 THR A O 1
ATOM 2012 N N . ALA A 1 266 ? -8.274 -9.531 18.640 1.00 88.38 266 ALA A N 1
ATOM 2013 C CA . ALA A 1 266 ? -8.257 -10.931 19.027 1.00 88.38 266 ALA A CA 1
ATOM 2014 C C . ALA A 1 266 ? -6.933 -11.567 18.596 1.00 88.38 266 ALA A C 1
ATOM 2016 O O . ALA A 1 266 ? -6.431 -11.282 17.514 1.00 88.38 266 ALA A O 1
ATOM 2017 N N . GLN A 1 267 ? -6.389 -12.476 19.407 1.00 84.94 267 GLN A N 1
ATOM 2018 C CA . GLN A 1 267 ? -5.153 -13.194 19.069 1.00 84.94 267 GLN A CA 1
ATOM 2019 C C . GLN A 1 267 ? -5.279 -13.968 17.745 1.00 84.94 267 GLN A C 1
ATOM 2021 O O . GLN A 1 267 ? -4.340 -14.010 16.956 1.00 84.94 267 GLN A O 1
ATOM 2026 N N . ALA A 1 268 ? -6.470 -14.505 17.459 1.00 88.56 268 ALA A N 1
ATOM 2027 C CA . ALA A 1 268 ? -6.774 -15.184 16.200 1.00 88.56 268 ALA A CA 1
ATOM 2028 C C . ALA A 1 268 ? -6.671 -14.272 14.959 1.00 88.56 268 ALA A C 1
ATOM 2030 O O . ALA A 1 268 ? -6.505 -14.781 13.852 1.00 88.56 268 ALA A O 1
ATOM 2031 N N . ASP A 1 269 ? -6.745 -12.945 15.122 1.00 91.69 269 ASP A N 1
ATOM 2032 C CA . ASP A 1 269 ? -6.622 -12.013 13.997 1.00 91.69 269 ASP A CA 1
ATOM 2033 C C . ASP A 1 269 ? -5.199 -12.020 13.419 1.00 91.69 269 ASP A C 1
ATOM 2035 O O . ASP A 1 269 ? -5.036 -11.740 12.238 1.00 91.69 269 ASP A O 1
ATOM 2039 N N . GLN A 1 270 ? -4.177 -12.366 14.211 1.00 95.69 270 GLN A N 1
ATOM 2040 C CA . GLN A 1 270 ? -2.776 -12.312 13.791 1.00 95.69 270 GLN A CA 1
ATOM 2041 C C . GLN A 1 270 ? -2.495 -13.201 12.570 1.00 95.69 270 GLN A C 1
ATOM 2043 O O . GLN A 1 270 ? -2.118 -12.707 11.510 1.00 95.69 270 GLN A O 1
ATOM 2048 N N . GLU A 1 271 ? -2.704 -14.513 12.686 1.00 95.69 271 GLU A N 1
ATOM 2049 C CA . GLU A 1 271 ? -2.464 -15.435 11.566 1.00 95.69 271 GLU A CA 1
ATOM 2050 C C . GLU A 1 271 ? -3.496 -15.235 10.444 1.00 95.69 271 GLU A C 1
ATOM 2052 O O . GLU A 1 271 ? -3.190 -15.429 9.266 1.00 95.69 271 GLU A O 1
ATOM 2057 N N . PHE A 1 272 ? -4.700 -14.757 10.784 1.00 93.81 272 PHE A N 1
ATOM 2058 C CA . PHE A 1 272 ? -5.694 -14.376 9.786 1.00 93.81 272 PHE A CA 1
ATOM 2059 C C . PHE A 1 272 ? -5.192 -13.241 8.883 1.00 93.81 272 PHE A C 1
ATOM 2061 O O . PHE A 1 272 ? -5.278 -13.366 7.661 1.00 93.81 272 PHE A O 1
ATOM 2068 N N . VAL A 1 273 ? -4.641 -12.154 9.442 1.00 95.38 273 VAL A N 1
ATOM 2069 C CA . VAL A 1 273 ? -4.143 -11.034 8.625 1.00 95.38 273 VAL A CA 1
ATOM 2070 C C . VAL A 1 273 ? -2.900 -11.403 7.822 1.00 95.38 273 VAL A C 1
ATOM 2072 O O . VAL A 1 273 ? -2.760 -10.925 6.699 1.00 95.38 273 VAL A O 1
ATOM 2075 N N . ILE A 1 274 ? -2.038 -12.286 8.340 1.00 97.38 274 ILE A N 1
ATOM 2076 C CA . ILE A 1 274 ? -0.879 -12.811 7.599 1.00 97.38 274 ILE A CA 1
ATOM 2077 C C . ILE A 1 274 ? -1.358 -13.552 6.345 1.00 97.38 274 ILE A C 1
ATOM 2079 O O . ILE A 1 274 ? -0.952 -13.215 5.232 1.00 97.38 274 ILE A O 1
ATOM 2083 N N . GLY A 1 275 ? -2.310 -14.477 6.498 1.00 96.31 275 GLY A N 1
ATOM 2084 C CA . GLY A 1 275 ? -2.892 -15.186 5.357 1.00 96.31 275 GLY A CA 1
ATOM 2085 C C . GLY A 1 275 ? -3.666 -14.269 4.400 1.00 96.31 275 GLY A C 1
ATOM 2086 O O . GLY A 1 275 ? -3.645 -14.475 3.185 1.00 96.31 275 GLY A O 1
ATOM 2087 N N . GLN A 1 276 ? -4.342 -13.235 4.910 1.00 95.31 276 GLN A N 1
ATOM 2088 C CA . GLN A 1 276 ? -5.036 -12.261 4.060 1.00 95.31 276 GLN A CA 1
ATOM 2089 C C . GLN A 1 276 ? -4.076 -11.379 3.266 1.00 95.31 276 GLN A C 1
ATOM 2091 O O . GLN A 1 276 ? -4.395 -11.038 2.124 1.00 95.31 276 GLN A O 1
ATOM 2096 N N . TYR A 1 277 ? -2.917 -11.039 3.832 1.00 97.81 277 TYR A N 1
ATOM 2097 C CA . TYR A 1 277 ? -1.884 -10.274 3.143 1.00 97.81 277 TYR A CA 1
ATOM 2098 C C . TYR A 1 277 ? -1.343 -11.035 1.938 1.00 97.81 277 TYR A C 1
ATOM 2100 O O . TYR A 1 277 ? -1.317 -10.503 0.829 1.00 97.81 277 TYR A O 1
ATOM 2108 N N . GLU A 1 278 ? -0.987 -12.304 2.137 1.00 98.00 278 GLU A N 1
ATOM 2109 C CA . GLU A 1 278 ? -0.502 -13.177 1.071 1.00 98.00 278 GLU A CA 1
ATOM 2110 C C . GLU A 1 278 ? -1.528 -13.314 -0.062 1.00 98.00 278 GLU A C 1
ATOM 2112 O O . GLU A 1 278 ? -1.237 -13.010 -1.223 1.00 98.00 278 GLU A O 1
ATOM 2117 N N . LYS A 1 279 ? -2.771 -13.679 0.282 1.00 96.88 279 LYS A N 1
ATOM 2118 C CA . LYS A 1 279 ? -3.872 -13.814 -0.686 1.00 96.88 279 LYS A CA 1
ATOM 2119 C C . LYS A 1 279 ? -4.115 -12.520 -1.458 1.00 96.88 279 LYS A C 1
ATOM 2121 O O . LYS A 1 279 ? -4.307 -12.546 -2.674 1.00 96.88 279 LYS A O 1
ATOM 2126 N N . GLY A 1 280 ? -4.123 -11.388 -0.754 1.00 97.12 280 GLY A N 1
ATOM 2127 C CA . GLY A 1 280 ? -4.324 -10.070 -1.343 1.00 97.12 280 GLY A CA 1
ATOM 2128 C C . GLY A 1 280 ? -3.202 -9.689 -2.303 1.00 97.12 280 GLY A C 1
ATOM 2129 O O . GLY A 1 280 ? -3.483 -9.249 -3.417 1.00 97.12 280 GLY A O 1
ATOM 2130 N N . LEU A 1 281 ? -1.949 -9.926 -1.908 1.00 97.94 281 LEU A N 1
ATOM 2131 C CA . LEU A 1 281 ? -0.761 -9.656 -2.714 1.00 97.94 281 LEU A CA 1
ATOM 2132 C C . LEU A 1 281 ? -0.779 -10.457 -4.015 1.00 97.94 281 LEU A C 1
ATOM 2134 O O . LEU A 1 281 ? -0.695 -9.862 -5.090 1.00 97.94 281 LEU A O 1
ATOM 2138 N N . VAL A 1 282 ? -0.955 -11.779 -3.932 1.00 98.06 282 VAL A N 1
ATOM 2139 C CA . VAL A 1 282 ? -0.993 -12.659 -5.111 1.00 98.06 282 VAL A CA 1
ATOM 2140 C C . VAL A 1 282 ? -2.128 -12.251 -6.050 1.00 98.06 282 VAL A C 1
ATOM 2142 O O . VAL A 1 282 ? -1.914 -12.073 -7.250 1.00 98.06 282 VAL A O 1
ATOM 2145 N N . ALA A 1 283 ? -3.331 -12.013 -5.517 1.00 97.38 283 ALA A N 1
ATOM 2146 C CA . ALA A 1 283 ? -4.468 -11.567 -6.320 1.00 97.38 283 ALA A CA 1
ATOM 2147 C C . ALA A 1 283 ? -4.216 -10.206 -6.997 1.00 97.38 283 ALA A C 1
ATOM 2149 O O . ALA A 1 283 ? -4.616 -9.997 -8.145 1.00 97.38 283 ALA A O 1
ATOM 2150 N N . ALA A 1 284 ? -3.552 -9.275 -6.309 1.00 97.31 284 ALA A N 1
ATOM 2151 C CA . ALA A 1 284 ? -3.239 -7.953 -6.839 1.00 97.31 284 ALA A CA 1
ATOM 2152 C C . ALA A 1 284 ? -2.225 -8.010 -7.983 1.00 97.31 284 ALA A C 1
ATOM 2154 O O . ALA A 1 284 ? -2.439 -7.379 -9.021 1.00 97.31 284 ALA A O 1
ATOM 2155 N N . VAL A 1 285 ? -1.148 -8.780 -7.807 1.00 97.81 285 VAL A N 1
ATOM 2156 C CA . VAL A 1 285 ? -0.118 -8.963 -8.834 1.00 97.81 285 VAL A CA 1
ATOM 2157 C C . VAL A 1 285 ? -0.695 -9.707 -10.035 1.00 97.81 285 VAL A C 1
ATOM 2159 O O . VAL A 1 285 ? -0.544 -9.222 -11.152 1.00 97.81 285 VAL A O 1
ATOM 2162 N N . ASN A 1 286 ? -1.445 -10.795 -9.827 1.00 97.75 286 ASN A N 1
ATOM 2163 C CA . ASN A 1 286 ? -2.121 -11.520 -10.910 1.00 97.75 286 ASN A CA 1
ATOM 2164 C C . ASN A 1 286 ? -3.067 -10.617 -11.710 1.00 97.75 286 ASN A C 1
ATOM 2166 O O . ASN A 1 286 ? -3.091 -10.681 -12.937 1.00 97.75 286 ASN A O 1
ATOM 2170 N N . ARG A 1 287 ? -3.814 -9.726 -11.044 1.00 97.00 287 ARG A N 1
ATOM 2171 C CA . ARG A 1 287 ? -4.680 -8.757 -11.734 1.00 97.00 287 ARG A CA 1
ATOM 2172 C C . ARG A 1 287 ? -3.884 -7.805 -12.626 1.00 97.00 287 ARG A C 1
ATOM 2174 O O . ARG A 1 287 ? -4.363 -7.443 -13.693 1.00 97.00 287 ARG A O 1
ATOM 2181 N N . ILE A 1 288 ? -2.695 -7.383 -12.196 1.00 97.19 288 ILE A N 1
ATOM 2182 C CA . ILE A 1 288 ? -1.809 -6.558 -13.027 1.00 97.19 288 ILE A CA 1
ATOM 2183 C C . ILE A 1 288 ? -1.236 -7.391 -14.170 1.00 97.19 288 ILE A C 1
ATOM 2185 O O . ILE A 1 288 ? -1.238 -6.920 -15.298 1.00 97.19 288 ILE A O 1
ATOM 2189 N N . ALA A 1 289 ? -0.799 -8.622 -13.907 1.00 97.44 289 ALA A N 1
ATOM 2190 C CA . ALA A 1 289 ? -0.246 -9.528 -14.911 1.00 97.44 289 ALA A CA 1
ATOM 2191 C C . ALA A 1 289 ? -1.247 -9.884 -16.025 1.00 97.44 289 ALA A C 1
ATOM 2193 O O . ALA A 1 289 ? -0.858 -10.079 -17.175 1.00 97.44 289 ALA A O 1
ATOM 2194 N N . ALA A 1 290 ? -2.534 -9.949 -15.679 1.00 97.62 290 ALA A N 1
ATOM 2195 C CA . ALA A 1 290 ? -3.643 -10.186 -16.597 1.00 97.62 290 ALA A CA 1
ATOM 2196 C C . ALA A 1 290 ? -4.035 -8.954 -17.433 1.00 97.62 290 ALA A C 1
ATOM 2198 O O . ALA A 1 290 ? -4.923 -9.046 -18.279 1.00 97.62 290 ALA A O 1
ATOM 2199 N N . GLU A 1 291 ? -3.392 -7.802 -17.230 1.00 97.50 291 GLU A N 1
ATOM 2200 C CA . GLU A 1 291 ? -3.581 -6.640 -18.092 1.00 97.50 291 GLU A CA 1
ATOM 2201 C C . GLU A 1 291 ? -2.995 -6.912 -19.485 1.00 97.50 291 GLU A C 1
ATOM 2203 O O . GLU A 1 291 ? -1.822 -7.276 -19.627 1.00 97.50 291 GLU A O 1
ATOM 2208 N N . LYS A 1 292 ? -3.818 -6.741 -20.523 1.00 97.00 292 LYS A N 1
ATOM 2209 C CA . LYS A 1 292 ? -3.427 -7.027 -21.912 1.00 97.00 292 LYS A CA 1
ATOM 2210 C C . LYS A 1 292 ? -2.505 -5.942 -22.448 1.00 97.00 292 LYS A C 1
ATOM 2212 O O . LYS A 1 292 ? -1.512 -6.251 -23.106 1.00 97.00 292 LYS A O 1
ATOM 2217 N N . ASP A 1 293 ? -2.814 -4.688 -22.128 1.00 96.50 293 ASP A N 1
ATOM 2218 C CA . ASP A 1 293 ? -2.010 -3.544 -22.537 1.00 96.50 293 ASP A CA 1
ATOM 2219 C C . ASP A 1 293 ? -0.739 -3.453 -21.681 1.00 96.50 293 ASP A C 1
ATOM 2221 O O . ASP A 1 293 ? -0.768 -3.183 -20.475 1.00 96.50 293 ASP A O 1
ATOM 2225 N N . GLN A 1 294 ? 0.408 -3.645 -22.330 1.00 94.31 294 GLN A N 1
ATOM 2226 C CA . GLN A 1 294 ? 1.721 -3.594 -21.693 1.00 94.31 294 GLN A CA 1
ATOM 2227 C C . GLN A 1 294 ? 1.978 -2.262 -20.963 1.00 94.31 294 GLN A C 1
ATOM 2229 O O . GLN A 1 294 ? 2.674 -2.241 -19.948 1.00 94.31 294 GLN A O 1
ATOM 2234 N N . THR A 1 295 ? 1.368 -1.162 -21.411 1.00 92.62 295 THR A N 1
ATOM 2235 C CA . THR A 1 295 ? 1.462 0.163 -20.778 1.00 92.62 295 THR A CA 1
ATOM 2236 C C . THR A 1 295 ? 0.905 0.163 -19.354 1.00 92.62 295 THR A C 1
ATOM 2238 O O . THR A 1 295 ? 1.432 0.848 -18.467 1.00 92.62 295 THR A O 1
ATOM 2241 N N . TYR A 1 296 ? -0.160 -0.609 -19.121 1.00 94.12 296 TYR A N 1
ATOM 2242 C CA . TYR A 1 296 ? -0.871 -0.683 -17.844 1.00 94.12 296 TYR A CA 1
ATOM 2243 C C . TYR A 1 296 ? -0.480 -1.900 -16.996 1.00 94.12 296 TYR A C 1
ATOM 2245 O O . TYR A 1 296 ? -0.785 -1.912 -15.792 1.00 94.12 296 TYR A O 1
ATOM 2253 N N . ARG A 1 297 ? 0.230 -2.871 -17.587 1.00 96.88 297 ARG A N 1
ATOM 2254 C CA . ARG A 1 297 ? 0.862 -4.022 -16.923 1.00 96.88 297 ARG A CA 1
ATOM 2255 C C . ARG A 1 297 ? 2.171 -3.613 -16.238 1.00 96.88 297 ARG A C 1
ATOM 2257 O O . ARG A 1 297 ? 3.265 -4.051 -16.588 1.00 96.88 297 ARG A O 1
ATOM 2264 N N . ALA A 1 298 ? 2.057 -2.721 -15.258 1.00 96.69 298 ALA A N 1
ATOM 2265 C CA . ALA A 1 298 ? 3.206 -2.181 -14.547 1.00 96.69 298 ALA A CA 1
ATOM 2266 C C . ALA A 1 298 ? 2.939 -1.972 -13.054 1.00 96.69 298 ALA A C 1
ATOM 2268 O O . ALA A 1 298 ? 1.861 -1.527 -12.648 1.00 96.69 298 ALA A O 1
ATOM 2269 N N . LEU A 1 299 ? 3.973 -2.212 -12.254 1.00 96.31 299 LEU A N 1
ATOM 2270 C CA . LEU A 1 299 ? 4.115 -1.724 -10.891 1.00 96.31 299 LEU A CA 1
ATOM 2271 C C . LEU A 1 299 ? 4.948 -0.442 -10.932 1.00 96.31 299 LEU A C 1
ATOM 2273 O O . LEU A 1 299 ? 6.009 -0.400 -11.546 1.00 96.31 299 LEU A O 1
ATOM 2277 N N . SER A 1 300 ? 4.463 0.630 -10.309 1.00 94.56 300 SER A N 1
ATOM 2278 C CA . SER A 1 300 ? 5.108 1.944 -10.393 1.00 94.56 300 SER A CA 1
ATOM 2279 C C . SER A 1 300 ? 5.605 2.391 -9.031 1.00 94.56 300 SER A C 1
ATOM 2281 O O . SER A 1 300 ? 4.789 2.788 -8.202 1.00 94.56 300 SER A O 1
ATOM 2283 N N . PHE A 1 301 ? 6.923 2.392 -8.834 1.00 94.81 301 PHE A N 1
ATOM 2284 C CA . PHE A 1 301 ? 7.661 2.765 -7.619 1.00 94.81 301 PHE A CA 1
ATOM 2285 C C . PHE A 1 301 ? 8.587 3.980 -7.805 1.00 94.81 301 PHE A C 1
ATOM 2287 O O . PHE A 1 301 ? 9.566 4.140 -7.088 1.00 94.81 301 PHE A O 1
ATOM 2294 N N . GLN A 1 302 ? 8.274 4.854 -8.759 1.00 92.44 302 GLN A N 1
ATOM 2295 C CA . GLN A 1 302 ? 9.065 6.048 -9.068 1.00 92.44 302 GLN A CA 1
ATOM 2296 C C . GLN A 1 302 ? 8.893 7.165 -8.025 1.00 92.44 302 GLN A C 1
ATOM 2298 O O . GLN A 1 302 ? 7.809 7.342 -7.459 1.00 92.44 302 GLN A O 1
ATOM 2303 N N . ASN A 1 303 ? 9.934 7.985 -7.868 1.00 90.69 303 ASN A N 1
ATOM 2304 C CA . ASN A 1 303 ? 9.971 9.197 -7.048 1.00 90.69 303 ASN A CA 1
ATOM 2305 C C . ASN A 1 303 ? 9.623 8.934 -5.578 1.00 90.69 303 ASN A C 1
ATOM 2307 O O . ASN A 1 303 ? 8.754 9.616 -5.019 1.00 90.69 303 ASN A O 1
ATOM 2311 N N . LEU A 1 304 ? 10.244 7.911 -4.986 1.00 91.44 304 LEU A N 1
ATOM 2312 C CA . LEU A 1 304 ? 10.074 7.542 -3.580 1.00 91.44 304 LEU A CA 1
ATOM 2313 C C . LEU A 1 304 ? 11.341 7.778 -2.749 1.00 91.44 304 LEU A C 1
ATOM 2315 O O . LEU A 1 304 ? 11.299 7.583 -1.538 1.00 91.44 304 LEU A O 1
ATOM 2319 N N . GLY A 1 305 ? 12.442 8.214 -3.376 1.00 92.75 305 GLY A N 1
ATOM 2320 C CA . GLY A 1 305 ? 13.718 8.441 -2.696 1.00 92.75 305 GLY A CA 1
ATOM 2321 C C . GLY A 1 305 ? 14.348 7.155 -2.158 1.00 92.75 305 GLY A C 1
ATOM 2322 O O . GLY A 1 305 ? 15.140 7.208 -1.224 1.00 92.75 305 GLY A O 1
ATOM 2323 N N . TRP A 1 306 ? 13.973 5.995 -2.702 1.00 96.06 306 TRP A N 1
ATOM 2324 C CA . TRP A 1 306 ? 14.458 4.698 -2.233 1.00 96.06 306 TRP A CA 1
ATOM 2325 C C . TRP A 1 306 ? 15.938 4.500 -2.541 1.00 96.06 306 TRP A C 1
ATOM 2327 O O . TRP A 1 306 ? 16.372 4.805 -3.648 1.00 96.06 306 TRP A O 1
ATOM 2337 N N . GLY A 1 307 ? 16.688 3.949 -1.588 1.00 97.56 307 GLY A N 1
ATOM 2338 C CA . GLY A 1 307 ? 18.051 3.466 -1.802 1.00 97.56 307 GLY A CA 1
ATOM 2339 C C . GLY A 1 307 ? 18.111 1.942 -1.915 1.00 97.56 307 GLY A C 1
ATOM 2340 O O . GLY A 1 307 ? 17.089 1.258 -2.017 1.00 97.56 307 GLY A O 1
ATOM 2341 N N . ASP A 1 308 ? 19.324 1.397 -1.835 1.00 98.12 308 ASP A N 1
ATOM 2342 C CA . ASP A 1 308 ? 19.576 -0.042 -1.988 1.00 98.12 308 ASP A CA 1
ATOM 2343 C C . ASP A 1 308 ? 18.893 -0.909 -0.925 1.00 98.12 308 ASP A C 1
ATOM 2345 O O . ASP A 1 308 ? 18.470 -2.022 -1.224 1.00 98.12 308 ASP A O 1
ATOM 2349 N N . GLN A 1 309 ? 18.719 -0.401 0.299 1.00 97.50 309 GLN A N 1
ATOM 2350 C CA . GLN A 1 309 ? 18.000 -1.124 1.354 1.00 97.50 309 GLN A CA 1
ATOM 2351 C C . GLN A 1 309 ? 16.531 -1.345 0.978 1.00 97.50 309 GLN A C 1
ATOM 2353 O O . GLN A 1 309 ? 15.996 -2.445 1.113 1.00 97.50 309 GLN A O 1
ATOM 2358 N N . GLN A 1 310 ? 15.875 -0.305 0.463 1.00 97.50 310 GLN A N 1
ATOM 2359 C CA . GLN A 1 310 ? 14.498 -0.394 -0.008 1.00 97.50 310 GLN A CA 1
ATOM 2360 C C . GLN A 1 310 ? 14.389 -1.265 -1.265 1.00 97.50 310 GLN A C 1
ATOM 2362 O O . GLN A 1 310 ? 13.459 -2.061 -1.396 1.00 97.50 310 GLN A O 1
ATOM 2367 N N . ALA A 1 311 ? 15.360 -1.155 -2.170 1.00 97.06 311 ALA A N 1
ATOM 2368 C CA . ALA A 1 311 ? 15.431 -1.985 -3.364 1.00 97.06 311 ALA A CA 1
ATOM 2369 C C . ALA A 1 311 ? 15.650 -3.474 -3.043 1.00 97.06 311 ALA A C 1
ATOM 2371 O O . ALA A 1 311 ? 15.086 -4.319 -3.730 1.00 97.06 311 ALA A O 1
ATOM 2372 N N . ALA A 1 312 ? 16.376 -3.813 -1.973 1.00 97.38 312 ALA A N 1
ATOM 2373 C CA . ALA A 1 312 ? 16.515 -5.192 -1.504 1.00 97.38 312 ALA A CA 1
ATOM 2374 C C . ALA A 1 312 ? 15.177 -5.780 -1.015 1.00 97.38 312 ALA A C 1
ATOM 2376 O O . ALA A 1 312 ? 14.845 -6.913 -1.357 1.00 97.38 312 ALA A O 1
ATOM 2377 N N . LYS A 1 313 ? 14.356 -4.997 -0.298 1.00 97.62 313 LYS A N 1
ATOM 2378 C CA . LYS A 1 313 ? 12.984 -5.414 0.060 1.00 97.62 313 LYS A CA 1
ATOM 2379 C C . LYS A 1 313 ? 12.111 -5.610 -1.182 1.00 97.62 313 LYS A C 1
ATOM 2381 O O . LYS A 1 313 ? 11.388 -6.597 -1.292 1.00 97.62 313 LYS A O 1
ATOM 2386 N N . LEU A 1 314 ? 12.220 -4.697 -2.154 1.00 97.19 314 LEU A N 1
ATOM 2387 C CA . LEU A 1 314 ? 11.534 -4.840 -3.440 1.00 97.19 314 LEU A CA 1
ATOM 2388 C C . LEU A 1 314 ? 11.984 -6.109 -4.181 1.00 97.19 314 LEU A C 1
ATOM 2390 O O . LEU A 1 314 ? 11.141 -6.788 -4.762 1.00 97.19 314 LEU A O 1
ATOM 2394 N N . LEU A 1 315 ? 13.280 -6.439 -4.139 1.00 97.19 315 LEU A N 1
ATOM 2395 C CA . LEU A 1 315 ? 13.859 -7.642 -4.738 1.00 97.19 315 LEU A CA 1
ATOM 2396 C C . LEU A 1 315 ? 13.251 -8.919 -4.139 1.00 97.19 315 LEU A C 1
ATOM 2398 O O . LEU A 1 315 ? 12.862 -9.827 -4.874 1.00 97.19 315 LEU A O 1
ATOM 2402 N N . GLU A 1 316 ? 13.122 -8.978 -2.816 1.00 97.69 316 GLU A N 1
ATOM 2403 C CA . GLU A 1 316 ? 12.471 -10.091 -2.119 1.00 97.69 316 GLU A CA 1
ATOM 2404 C C . GLU A 1 316 ? 10.995 -10.224 -2.528 1.00 97.69 316 GLU A C 1
ATOM 2406 O O . GLU A 1 316 ? 10.526 -11.313 -2.871 1.00 97.69 316 GLU A O 1
ATOM 2411 N N . PHE A 1 317 ? 10.275 -9.100 -2.589 1.00 97.81 317 PHE A N 1
ATOM 2412 C CA . PHE A 1 317 ? 8.892 -9.061 -3.056 1.00 97.81 317 PHE A CA 1
ATOM 2413 C C . PHE A 1 317 ? 8.740 -9.582 -4.495 1.00 97.81 317 PHE A C 1
ATOM 2415 O O . PHE A 1 317 ? 7.881 -10.432 -4.744 1.00 97.81 317 PHE A O 1
ATOM 2422 N N . VAL A 1 318 ? 9.554 -9.111 -5.451 1.00 97.50 318 VAL A N 1
ATOM 2423 C CA . VAL A 1 318 ? 9.457 -9.580 -6.848 1.00 97.50 318 VAL A CA 1
ATOM 2424 C C . VAL A 1 318 ? 9.888 -11.038 -6.986 1.00 97.50 318 VAL A C 1
ATOM 2426 O O . VAL A 1 318 ? 9.315 -11.748 -7.808 1.00 97.50 318 VAL A O 1
ATOM 2429 N N . SER A 1 319 ? 10.817 -11.514 -6.149 1.00 97.25 319 SER A N 1
ATOM 2430 C CA . SER A 1 319 ? 11.206 -12.930 -6.095 1.00 97.25 319 SER A CA 1
ATOM 2431 C C . SER A 1 319 ? 10.030 -13.807 -5.676 1.00 97.25 319 SER A C 1
ATOM 2433 O O . SER A 1 319 ? 9.700 -14.776 -6.361 1.00 97.25 319 SER A O 1
ATOM 2435 N N . TYR A 1 320 ? 9.340 -13.420 -4.599 1.00 97.88 320 TYR A N 1
ATOM 2436 C CA . TYR A 1 320 ? 8.130 -14.103 -4.154 1.00 97.88 320 TYR A CA 1
ATOM 2437 C C . TYR A 1 320 ? 7.044 -14.059 -5.242 1.00 97.88 320 TYR A C 1
ATOM 2439 O O . TYR A 1 320 ? 6.500 -15.088 -5.642 1.00 97.88 320 TYR A O 1
ATOM 2447 N N . ALA A 1 321 ? 6.756 -12.880 -5.796 1.00 97.88 321 ALA A N 1
ATOM 2448 C CA . ALA A 1 321 ? 5.741 -12.738 -6.834 1.00 97.88 321 ALA A CA 1
ATOM 2449 C C . ALA A 1 321 ? 6.077 -13.563 -8.089 1.00 97.88 321 ALA A C 1
ATOM 2451 O O . ALA A 1 321 ? 5.191 -14.176 -8.679 1.00 97.88 321 ALA A O 1
ATOM 2452 N N . ALA A 1 322 ? 7.352 -13.646 -8.472 1.00 97.44 322 ALA A N 1
ATOM 2453 C CA . ALA A 1 322 ? 7.800 -14.484 -9.574 1.00 97.44 322 ALA A CA 1
ATOM 2454 C C . ALA A 1 322 ? 7.512 -15.969 -9.314 1.00 97.44 322 ALA A C 1
ATOM 2456 O O . ALA A 1 322 ? 7.132 -16.676 -10.246 1.00 97.44 322 ALA A O 1
ATOM 2457 N N . ALA A 1 323 ? 7.687 -16.452 -8.085 1.00 97.31 323 ALA A N 1
ATOM 2458 C CA . ALA A 1 323 ? 7.436 -17.847 -7.728 1.00 97.31 323 ALA A CA 1
ATOM 2459 C C . ALA A 1 323 ? 5.937 -18.186 -7.616 1.00 97.31 323 ALA A C 1
ATOM 2461 O O . ALA A 1 323 ? 5.540 -19.287 -7.990 1.00 97.31 323 ALA A O 1
ATOM 2462 N N . HIS A 1 324 ? 5.110 -17.249 -7.143 1.00 98.12 324 HIS A N 1
ATOM 2463 C CA . HIS A 1 324 ? 3.729 -17.533 -6.727 1.00 98.12 324 HIS A CA 1
ATOM 2464 C C . HIS A 1 324 ? 2.633 -16.929 -7.623 1.00 98.12 324 HIS A C 1
ATOM 2466 O O . HIS A 1 324 ? 1.457 -17.258 -7.456 1.00 98.12 324 HIS A O 1
ATOM 2472 N N . CYS A 1 325 ? 2.977 -16.047 -8.565 1.00 98.12 325 CYS A N 1
ATOM 2473 C CA . CYS A 1 325 ? 2.014 -15.412 -9.470 1.00 98.12 325 CYS A CA 1
ATOM 2474 C C . CYS A 1 325 ? 2.080 -15.979 -10.897 1.00 98.12 325 CYS A C 1
ATOM 2476 O O . CYS A 1 325 ? 3.029 -16.646 -11.307 1.00 98.12 325 CYS A O 1
ATOM 2478 N N . THR A 1 326 ? 1.043 -15.672 -11.669 1.00 97.56 326 THR A N 1
ATOM 2479 C CA . THR A 1 326 ? 0.876 -16.049 -13.077 1.00 97.56 326 THR A CA 1
ATOM 2480 C C . THR A 1 326 ? 1.078 -14.838 -13.984 1.00 97.56 326 THR A C 1
ATOM 2482 O O . THR A 1 326 ? 0.773 -13.713 -13.596 1.00 97.56 326 THR A O 1
ATOM 2485 N N . PHE A 1 327 ? 1.580 -15.067 -15.202 1.00 97.69 327 PHE A N 1
ATOM 2486 C CA . PHE A 1 327 ? 1.969 -14.010 -16.146 1.00 97.69 327 PHE A CA 1
ATOM 2487 C C . PHE A 1 327 ? 1.403 -14.279 -17.553 1.00 97.69 327 PHE A C 1
ATOM 2489 O O . PHE A 1 327 ? 2.162 -14.492 -18.499 1.00 97.69 327 PHE A O 1
ATOM 2496 N N . PRO A 1 328 ? 0.065 -14.308 -17.719 1.00 97.62 328 PRO A N 1
ATOM 2497 C CA . PRO A 1 328 ? -0.585 -14.803 -18.940 1.00 97.62 328 PRO A CA 1
ATOM 2498 C C . PRO A 1 328 ? -0.336 -13.939 -20.185 1.00 97.62 328 PRO A C 1
ATOM 2500 O O . PRO A 1 328 ? -0.538 -14.402 -21.305 1.00 97.62 328 PRO A O 1
ATOM 2503 N N . HIS A 1 329 ? 0.086 -12.684 -20.011 1.00 97.38 329 HIS A N 1
ATOM 2504 C CA . HIS A 1 329 ? 0.327 -11.743 -21.108 1.00 97.38 329 HIS A CA 1
ATOM 2505 C C . HIS A 1 329 ? 1.776 -11.240 -21.160 1.00 97.38 329 HIS A C 1
ATOM 2507 O O . HIS A 1 329 ? 2.060 -10.234 -21.807 1.00 97.38 329 HIS A O 1
ATOM 2513 N N . GLY A 1 330 ? 2.700 -11.951 -20.508 1.00 95.31 330 GLY A N 1
ATOM 2514 C CA . GLY A 1 330 ? 4.117 -11.602 -20.447 1.00 95.31 330 GLY A CA 1
ATOM 2515 C C . GLY A 1 330 ? 4.498 -10.832 -19.176 1.00 95.31 330 GLY A C 1
ATOM 2516 O O . GLY A 1 330 ? 3.723 -10.793 -18.215 1.00 95.31 330 GLY A O 1
ATOM 2517 N N . PRO A 1 331 ? 5.702 -10.234 -19.145 1.00 97.19 331 PRO A N 1
ATOM 2518 C CA . PRO A 1 331 ? 6.254 -9.676 -17.920 1.00 97.19 331 PRO A CA 1
ATOM 2519 C C . PRO A 1 331 ? 5.532 -8.404 -17.457 1.00 97.19 331 PRO A C 1
ATOM 2521 O O . PRO A 1 331 ? 4.936 -7.674 -18.258 1.00 97.19 331 PRO A O 1
ATOM 2524 N N . ILE A 1 332 ? 5.624 -8.131 -16.153 1.00 97.75 332 ILE A N 1
ATOM 2525 C CA . ILE A 1 332 ? 5.206 -6.872 -15.524 1.00 97.75 332 ILE A CA 1
ATOM 2526 C C . ILE A 1 332 ? 6.392 -5.905 -15.481 1.00 97.75 332 ILE A C 1
ATOM 2528 O O . ILE A 1 332 ? 7.454 -6.249 -14.965 1.00 97.75 332 ILE A O 1
ATOM 2532 N N . ALA A 1 333 ? 6.193 -4.671 -15.946 1.00 97.38 333 ALA A N 1
ATOM 2533 C CA . ALA A 1 333 ? 7.203 -3.624 -15.805 1.00 97.38 333 ALA A CA 1
ATOM 2534 C C . ALA A 1 333 ? 7.268 -3.105 -14.355 1.00 97.38 333 ALA A C 1
ATOM 2536 O O . ALA A 1 333 ? 6.245 -2.705 -13.796 1.00 97.38 333 ALA A O 1
ATOM 2537 N N . VAL A 1 334 ? 8.452 -3.070 -13.746 1.00 96.94 334 VAL A N 1
ATOM 2538 C CA . VAL A 1 334 ? 8.706 -2.584 -12.383 1.00 96.94 334 VAL A CA 1
ATOM 2539 C C . VAL A 1 334 ? 9.405 -1.235 -12.469 1.00 96.94 334 VAL A C 1
ATOM 2541 O O . VAL A 1 334 ? 10.619 -1.125 -12.426 1.00 96.94 334 VAL A O 1
ATOM 2544 N N . LYS A 1 335 ? 8.628 -0.159 -12.548 1.00 95.81 335 LYS A N 1
ATOM 2545 C CA . LYS A 1 335 ? 9.172 1.188 -12.745 1.00 95.81 335 LYS A CA 1
ATOM 2546 C C . LYS A 1 335 ? 9.725 1.731 -11.428 1.00 95.81 335 LYS A C 1
ATOM 2548 O O . LYS A 1 335 ? 8.959 2.306 -10.655 1.00 95.81 335 LYS A O 1
ATOM 2553 N N . CYS A 1 336 ? 11.020 1.589 -11.159 1.00 95.94 336 CYS A N 1
ATOM 2554 C CA . CYS A 1 336 ? 11.650 2.122 -9.939 1.00 95.94 336 CYS A CA 1
ATOM 2555 C C . CYS A 1 336 ? 12.932 2.936 -10.172 1.00 95.94 336 CYS A C 1
ATOM 2557 O O . CYS A 1 336 ? 13.552 3.353 -9.202 1.00 95.94 336 CYS A O 1
ATOM 2559 N N . GLU A 1 337 ? 13.319 3.206 -11.417 1.00 92.94 337 GLU A N 1
ATOM 2560 C CA . GLU A 1 337 ? 14.566 3.929 -11.720 1.00 92.94 337 GLU A CA 1
ATOM 2561 C C . GLU A 1 337 ? 14.450 5.444 -11.490 1.00 92.94 337 GLU A C 1
ATOM 2563 O O . GLU A 1 337 ? 15.354 6.090 -10.968 1.00 92.94 337 GLU A O 1
ATOM 2568 N N . ILE A 1 338 ? 13.308 6.033 -11.857 1.00 93.69 338 ILE A N 1
ATOM 2569 C CA . ILE A 1 338 ? 13.123 7.487 -11.808 1.00 93.69 338 ILE A CA 1
ATOM 2570 C C . ILE A 1 338 ? 12.904 7.950 -10.366 1.00 93.69 338 ILE A C 1
ATOM 2572 O O . ILE A 1 338 ? 11.956 7.509 -9.712 1.00 93.69 338 ILE A O 1
ATOM 2576 N N . GLY A 1 339 ? 13.734 8.889 -9.903 1.00 92.44 339 GLY A N 1
ATOM 2577 C CA . GLY A 1 339 ? 13.583 9.568 -8.610 1.00 92.44 339 GLY A CA 1
ATOM 2578 C C . GLY A 1 339 ? 13.878 8.696 -7.386 1.00 92.44 339 GLY A C 1
ATOM 2579 O O . GLY A 1 339 ? 13.427 9.019 -6.287 1.00 92.44 339 GLY A O 1
ATOM 2580 N N . ASN A 1 340 ? 14.592 7.589 -7.583 1.00 95.62 340 ASN A N 1
ATOM 2581 C CA . ASN A 1 340 ? 15.176 6.776 -6.524 1.00 95.62 340 ASN A CA 1
ATOM 2582 C C . ASN A 1 340 ? 16.708 6.780 -6.667 1.00 95.62 340 ASN A C 1
ATOM 2584 O O . ASN A 1 340 ? 17.246 7.109 -7.722 1.00 95.62 340 ASN A O 1
ATOM 2588 N N . HIS A 1 341 ? 17.406 6.412 -5.601 1.00 96.94 341 HIS A N 1
ATOM 2589 C CA . HIS A 1 341 ? 18.864 6.384 -5.484 1.00 96.94 341 HIS A CA 1
ATOM 2590 C C . HIS A 1 341 ? 19.381 4.938 -5.426 1.00 96.94 341 HIS A C 1
ATOM 2592 O O . HIS A 1 341 ? 20.183 4.588 -4.564 1.00 96.94 341 HIS A O 1
ATOM 2598 N N . ILE A 1 342 ? 18.867 4.084 -6.314 1.00 97.06 342 ILE A N 1
ATOM 2599 C CA . ILE A 1 342 ? 19.231 2.665 -6.395 1.00 97.06 342 ILE A CA 1
ATOM 2600 C C . ILE A 1 342 ? 20.539 2.541 -7.184 1.00 97.06 342 ILE A C 1
ATOM 2602 O O . ILE A 1 342 ? 20.664 3.101 -8.275 1.00 97.06 342 ILE A O 1
ATOM 2606 N N . SER A 1 343 ? 21.515 1.819 -6.640 1.00 97.38 343 SER A N 1
ATOM 2607 C CA . SER A 1 343 ? 22.793 1.568 -7.302 1.00 97.38 343 SER A CA 1
ATOM 2608 C C . SER A 1 343 ? 22.618 0.738 -8.575 1.00 97.38 343 SER A C 1
ATOM 2610 O O . SER A 1 343 ? 21.655 -0.017 -8.734 1.00 97.38 343 SER A O 1
ATOM 2612 N N . LYS A 1 344 ? 23.582 0.840 -9.498 1.00 96.44 344 LYS A N 1
ATOM 2613 C CA . LYS A 1 344 ? 23.579 0.052 -10.742 1.00 96.44 344 LYS A CA 1
ATOM 2614 C C . LYS A 1 344 ? 23.572 -1.454 -10.466 1.00 96.44 344 LYS A C 1
ATOM 2616 O O . LYS A 1 344 ? 22.854 -2.186 -11.139 1.00 96.44 344 LYS A O 1
ATOM 2621 N N . ASP A 1 345 ? 24.313 -1.896 -9.453 1.00 97.31 345 ASP A N 1
ATOM 2622 C CA . ASP A 1 345 ? 24.392 -3.306 -9.065 1.00 97.31 345 ASP A CA 1
ATOM 2623 C C . ASP A 1 345 ? 23.044 -3.819 -8.557 1.00 97.31 345 ASP A C 1
ATOM 2625 O O . ASP A 1 345 ? 22.600 -4.909 -8.922 1.00 97.31 345 ASP A O 1
ATOM 2629 N N . MET A 1 346 ? 22.357 -3.023 -7.736 1.00 97.12 346 MET A N 1
ATOM 2630 C CA . MET A 1 346 ? 21.035 -3.384 -7.240 1.00 97.12 346 MET A CA 1
ATOM 2631 C C . MET A 1 346 ? 19.972 -3.334 -8.348 1.00 97.12 346 MET A C 1
ATOM 2633 O O . MET A 1 346 ? 19.131 -4.230 -8.433 1.00 97.12 346 MET A O 1
ATOM 2637 N N . ALA A 1 347 ? 20.041 -2.353 -9.251 1.00 95.19 347 ALA A N 1
ATOM 2638 C CA . ALA A 1 347 ? 19.191 -2.297 -10.440 1.00 95.19 347 ALA A CA 1
ATOM 2639 C C . ALA A 1 347 ? 19.391 -3.532 -11.341 1.00 95.19 347 ALA A C 1
ATOM 2641 O O . ALA A 1 347 ? 18.416 -4.138 -11.784 1.00 95.19 347 ALA A O 1
ATOM 2642 N N . ALA A 1 348 ? 20.636 -3.978 -11.541 1.00 93.88 348 ALA A N 1
ATOM 2643 C CA . ALA A 1 348 ? 20.938 -5.193 -12.297 1.00 93.88 348 ALA A CA 1
ATOM 2644 C C . ALA A 1 348 ? 20.325 -6.449 -11.652 1.00 93.88 348 ALA A C 1
ATOM 2646 O O . ALA A 1 348 ? 19.767 -7.290 -12.359 1.00 93.88 348 ALA A O 1
ATOM 2647 N N . LYS A 1 349 ? 20.355 -6.557 -10.314 1.00 95.50 349 LYS A N 1
ATOM 2648 C CA . LYS A 1 349 ? 19.681 -7.646 -9.579 1.00 95.50 349 LYS A CA 1
ATOM 2649 C C . LYS A 1 349 ? 18.164 -7.617 -9.779 1.00 95.50 349 LYS A C 1
ATOM 2651 O O . LYS A 1 349 ? 17.570 -8.658 -10.048 1.00 95.50 349 LYS A O 1
ATOM 2656 N N . LEU A 1 350 ? 17.541 -6.437 -9.707 1.00 93.12 350 LEU A N 1
ATOM 2657 C CA . LEU A 1 350 ? 16.105 -6.267 -9.971 1.00 93.12 350 LEU A CA 1
ATOM 2658 C C . LEU A 1 350 ? 15.724 -6.630 -11.418 1.00 93.12 350 LEU A C 1
ATOM 2660 O O . LEU A 1 350 ? 14.650 -7.180 -11.647 1.00 93.12 350 LEU A O 1
ATOM 2664 N N . GLY A 1 351 ? 16.616 -6.398 -12.384 1.00 91.19 351 GLY A N 1
ATOM 2665 C CA . GLY A 1 351 ? 16.439 -6.808 -13.782 1.00 91.19 351 GLY A CA 1
ATOM 2666 C C . GLY A 1 351 ? 16.614 -8.312 -14.050 1.00 91.19 351 GLY A C 1
ATOM 2667 O O . GLY A 1 351 ? 16.356 -8.768 -15.163 1.00 91.19 351 GLY A O 1
ATOM 2668 N N . GLY A 1 352 ? 17.036 -9.105 -13.057 1.00 89.12 352 GLY A N 1
ATOM 2669 C CA . GLY A 1 352 ? 17.375 -10.524 -13.223 1.00 89.12 352 GLY A CA 1
ATOM 2670 C C . GLY A 1 352 ? 16.196 -11.470 -13.505 1.00 89.12 352 GLY A C 1
ATOM 2671 O O . GLY A 1 352 ? 16.414 -12.598 -13.946 1.00 89.12 352 GLY A O 1
ATOM 2672 N N . PHE A 1 353 ? 14.945 -11.040 -13.309 1.00 85.88 353 PHE A N 1
ATOM 2673 C CA . PHE A 1 353 ? 13.743 -11.891 -13.416 1.00 85.88 353 PHE A CA 1
ATOM 2674 C C . PHE A 1 353 ? 13.204 -12.011 -14.846 1.00 85.88 353 PHE A C 1
ATOM 2676 O O . PHE A 1 353 ? 12.025 -11.740 -15.114 1.00 85.88 353 PHE A O 1
ATOM 2683 N N . LYS A 1 354 ? 14.069 -12.448 -15.770 1.00 79.94 354 LYS A N 1
ATOM 2684 C CA . LYS A 1 354 ? 13.736 -12.606 -17.193 1.00 79.94 354 LYS A CA 1
ATOM 2685 C C . LYS A 1 354 ? 12.427 -13.386 -17.377 1.00 79.94 354 LYS A C 1
ATOM 2687 O O . LYS A 1 354 ? 12.230 -14.452 -16.801 1.00 79.94 354 LYS A O 1
ATOM 2692 N N . GLY A 1 355 ? 11.526 -12.836 -18.191 1.00 80.00 355 GLY A N 1
ATOM 2693 C CA . GLY A 1 355 ? 10.244 -13.453 -18.551 1.00 80.00 355 GLY A CA 1
ATOM 2694 C C . GLY A 1 355 ? 9.080 -13.195 -17.586 1.00 80.00 355 GLY A C 1
ATOM 2695 O O . GLY A 1 355 ? 7.937 -13.408 -17.981 1.00 80.00 355 GLY A O 1
ATOM 2696 N N . LYS A 1 356 ? 9.327 -12.689 -16.368 1.00 87.12 356 LYS A N 1
ATOM 2697 C CA . LYS A 1 356 ? 8.268 -12.379 -15.382 1.00 87.12 356 LYS A CA 1
ATOM 2698 C C . LYS A 1 356 ? 8.208 -10.900 -15.022 1.00 87.12 356 LYS A C 1
ATOM 2700 O O . LYS A 1 356 ? 7.121 -10.327 -14.960 1.00 87.12 356 LYS A O 1
ATOM 2705 N N . PHE A 1 357 ? 9.363 -10.263 -14.861 1.00 93.38 357 PHE A N 1
ATOM 2706 C CA . PHE A 1 357 ? 9.461 -8.828 -14.620 1.00 93.38 357 PHE A CA 1
ATOM 2707 C C . PHE A 1 357 ? 10.489 -8.190 -15.552 1.00 93.38 357 PHE A C 1
ATOM 2709 O O . PHE A 1 357 ? 11.437 -8.837 -15.994 1.00 93.38 357 PHE A O 1
ATOM 2716 N N . THR A 1 358 ? 10.283 -6.914 -15.855 1.00 94.19 358 THR A N 1
ATOM 2717 C CA . THR A 1 358 ? 11.253 -6.060 -16.553 1.00 94.19 358 THR A CA 1
ATOM 2718 C C . THR A 1 358 ? 11.426 -4.782 -15.749 1.00 94.19 358 THR A C 1
ATOM 2720 O O . THR A 1 358 ? 10.433 -4.286 -15.217 1.00 94.19 358 THR A O 1
ATOM 2723 N N . LEU A 1 359 ? 12.650 -4.265 -15.645 1.00 88.75 359 LEU A N 1
ATOM 2724 C CA . LEU A 1 359 ? 12.913 -2.972 -15.007 1.00 88.75 359 LEU A CA 1
ATOM 2725 C C . LEU A 1 359 ? 12.475 -1.822 -15.928 1.00 88.75 359 LEU A C 1
ATOM 2727 O O . LEU A 1 359 ? 12.745 -1.947 -17.146 1.00 88.75 359 LEU A O 1
#

Sequence (359 aa):
LKADSFHGGQPVRPACTSVRPSGAGARAACHGSLPLRPGPGRPRGVDRRPRRVAARREAQAHAAAGRRERAGGGAHRRGRGGDGGGASGGAHRQCARAHAAHRPRVRRDARQVWRRHALRAAERAGTVGVMIDFFCLPQKPFNSGAEKEQFKHSLSNINAWYYHKSTYVLLVTNPPPEGDDYGNTRLHKSRGWCFFEKSAAMVVKKAWCLLDFSSYQGAAAFGNQTPNPTTCLGQMRAGREPPISPGAFGEEVRAGVASGELAFTAQADQEFVIGQYEKGLVAAVNRIAAEKDQTYRALSFQNLGWGDQQAAKLLEFVSYAAAHCTFPHGPIAVKCEIGNHISKDMAAKLGGFKGKFTL

Mean predicted aligned error: 14.9 Å

pLDDT: mean 75.96, std 24.21, range [27.94, 98.44]

Radius of gyration: 29.22 Å; Cα contacts (8 Å, |Δi|>4): 351; chains: 1; bounding box: 75×49×103 Å

Secondary structure (DSSP, 8-state):
-----------PPPP---PPPP-----------PPPPPPPPPPP-----SHHHHHHHHHHHHHHHHHHTTS-----------------TTHHHHHHHHHHTTHHHHHHHHHHHHHHHHHHHHHTTPPPP---HHHHS--SSPSSHHHHHHHHHHHHHTHHHHT-TT--EEE--SPPPTTS--S----GGGBHHHHHHHHHHHHH--TTSEEEGGG----SB---SS--TTBHHHHSBPPPPPPPPHHHHHHHHHHHHHHTSSB-SSTTHHHHHHHHHHHHHHHHHHHHHT-SSTTTSEEE--SS---HHHHHHHHHHHHHHHHH---TTSPEEEE-STT----HHHHHHHTT-TTTEE-

Solvent-accessible surface area (backbone atoms only — not comparable to full-atom values): 22002 Å² total; per-residue (Å²): 138,86,86,83,88,83,82,92,76,84,87,79,84,82,80,91,76,87,78,84,87,82,83,89,85,84,91,80,89,81,86,82,88,77,85,85,76,88,76,83,84,82,86,83,85,81,88,80,72,73,66,66,59,55,60,54,51,55,58,51,52,59,62,54,58,66,58,65,74,73,74,76,79,82,93,75,93,83,78,94,77,83,85,87,83,91,84,72,82,63,66,64,56,54,55,54,54,61,53,64,70,47,61,72,44,62,68,54,47,54,54,47,55,51,52,51,51,44,49,57,32,46,76,69,78,36,87,75,88,82,86,53,77,96,75,70,52,70,55,87,80,58,94,42,72,66,42,50,52,50,32,53,55,51,62,74,49,47,46,63,57,42,35,31,47,82,47,74,43,77,43,73,61,54,69,79,69,83,92,64,93,62,98,73,79,76,48,42,83,33,28,41,62,53,44,50,52,52,52,41,35,39,60,47,26,41,69,80,25,40,30,27,56,66,48,58,81,76,47,88,42,62,67,61,94,64,84,38,77,67,12,39,45,36,35,13,47,36,86,67,64,58,32,68,30,59,66,58,45,41,50,52,53,52,52,27,44,75,74,60,57,24,47,62,98,43,81,73,49,55,66,49,51,43,54,47,47,39,54,33,50,44,53,39,50,31,57,35,20,62,32,78,53,68,87,67,11,52,42,55,56,47,64,58,66,39,35,54,72,44,48,51,40,36,42,49,24,52,52,49,45,60,75,74,43,59,54,86,63,40,48,31,35,44,42,46,72,55,56,33,60,58,46,71,70,56,51,52,58,60,44,63,43,74,76,51,37,38,96

Foldseek 3Di:
DDDDDDDDDDDDDDDDDDDDDDDDDDDDDDDDDDDDDDDDDDDDDDDPPPPVVVVVVVVVVVVVVVVVVPPDDDDDDDDDDDDDDDDDPPPVVVVVVVLVVCVVCLVVQVVLLVVQVQVVCVVVVHHDDDDDPVPPAQDPPHPDPVSVVRRVVVVLCVLVQLLDQPAADEAAQDQDRPDDDDPDRQGLQQELVSVLSLLSNLQFYDQQRYFYSVQDDRQNAQDDPDQDCSHRSNRGRDQRFARAALVVSLVVLVVSVVVSSHDYPDPVVNVVSSVVSNVSNQVSLQVLLPDQDLVSSERAQAQNQAELVRLVRNLNRVVNSLVRHDRPNWEREYHYPHNYHYDPVSVVSSCPSPTHYHD

Organism: NCBI:txid311494